Protein AF-A0A811UC72-F1 (afdb_monomer_lite)

Structure (mmCIF, N/CA/C/O backbone):
data_AF-A0A811UC72-F1
#
_entry.id   AF-A0A811UC72-F1
#
loop_
_atom_site.group_PDB
_atom_site.id
_atom_site.type_symbol
_atom_site.label_atom_id
_atom_site.label_alt_id
_atom_site.label_comp_id
_atom_site.label_asym_id
_atom_site.label_entity_id
_atom_site.label_seq_id
_atom_site.pdbx_PDB_ins_code
_atom_site.Cartn_x
_atom_site.Cartn_y
_atom_site.Cartn_z
_atom_site.occupancy
_atom_site.B_iso_or_equiv
_atom_site.auth_seq_id
_atom_site.auth_comp_id
_atom_site.auth_asym_id
_atom_site.auth_atom_id
_atom_site.pdbx_PDB_model_num
ATOM 1 N N . MET A 1 1 ? -10.217 -12.209 -25.555 1.00 34.09 1 MET A N 1
ATOM 2 C CA . MET A 1 1 ? -9.269 -13.346 -25.546 1.00 34.09 1 MET A CA 1
ATOM 3 C C . MET A 1 1 ? -9.071 -13.798 -24.108 1.00 34.09 1 MET A C 1
ATOM 5 O O . MET A 1 1 ? -8.518 -13.041 -23.325 1.00 34.09 1 MET A O 1
ATOM 9 N N . HIS A 1 2 ? -9.583 -14.971 -23.732 1.00 27.12 2 HIS A N 1
ATOM 10 C CA . HIS A 1 2 ? -9.302 -15.577 -22.426 1.00 27.12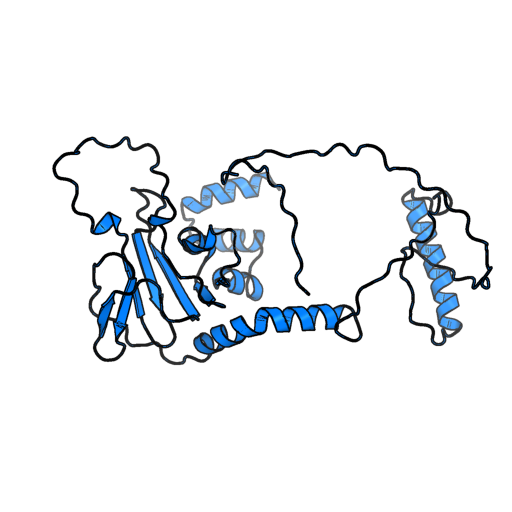 2 HIS A CA 1
ATOM 11 C C . HIS A 1 2 ? -7.940 -16.275 -22.487 1.00 27.12 2 HIS A C 1
ATOM 13 O O . HIS A 1 2 ? -7.782 -17.267 -23.194 1.00 27.12 2 HIS A O 1
ATOM 19 N N . LEU A 1 3 ? -6.951 -15.742 -21.772 1.00 29.16 3 LEU A N 1
ATOM 20 C CA . LEU A 1 3 ? -5.656 -16.393 -21.590 1.00 29.16 3 LEU A CA 1
ATOM 21 C C . LEU A 1 3 ? -5.800 -17.456 -20.495 1.00 29.16 3 LEU A C 1
ATOM 23 O O . LEU A 1 3 ? -5.768 -17.148 -19.306 1.00 29.16 3 LEU A O 1
ATOM 27 N N . ILE A 1 4 ? -5.984 -18.710 -20.906 1.00 26.61 4 ILE A N 1
ATOM 28 C CA . ILE A 1 4 ? -5.985 -19.869 -20.008 1.00 26.61 4 ILE A CA 1
ATOM 29 C C . ILE A 1 4 ? -4.536 -20.129 -19.584 1.00 26.61 4 ILE A C 1
ATOM 31 O O . ILE A 1 4 ? -3.712 -20.577 -20.382 1.00 26.61 4 ILE A O 1
ATOM 35 N N . ARG A 1 5 ? -4.209 -19.826 -18.324 1.00 29.41 5 ARG A N 1
ATOM 36 C CA . ARG A 1 5 ? -2.939 -20.225 -17.708 1.00 29.41 5 ARG A CA 1
ATOM 37 C C . ARG A 1 5 ? -3.076 -21.659 -17.203 1.00 29.41 5 ARG A C 1
ATOM 39 O O . ARG A 1 5 ? -3.822 -21.921 -16.265 1.00 29.41 5 ARG A O 1
ATOM 46 N N . TYR A 1 6 ? -2.357 -22.587 -17.825 1.00 30.67 6 TYR A N 1
ATOM 47 C CA . TYR A 1 6 ? -2.261 -23.964 -17.346 1.00 30.67 6 TYR A CA 1
ATOM 48 C C . TYR A 1 6 ? -1.328 -24.022 -16.131 1.00 30.67 6 TYR A C 1
ATOM 50 O O . TYR A 1 6 ? -0.110 -23.911 -16.272 1.00 30.67 6 TYR A O 1
ATOM 58 N N . TYR A 1 7 ? -1.890 -24.210 -14.938 1.00 37.22 7 TYR A N 1
ATOM 59 C CA . TYR A 1 7 ? -1.124 -24.566 -13.743 1.00 37.22 7 TYR A CA 1
ATOM 60 C C . TYR A 1 7 ? -1.129 -26.089 -13.550 1.00 37.22 7 TYR A C 1
ATOM 62 O O . TYR A 1 7 ? -2.122 -26.763 -13.817 1.00 37.22 7 TYR A O 1
ATOM 70 N N . SER A 1 8 ? 0.007 -26.636 -13.106 1.00 37.88 8 SER A N 1
ATOM 71 C CA . SER A 1 8 ? 0.169 -28.057 -12.769 1.00 37.88 8 SER A CA 1
ATOM 72 C C . SER A 1 8 ? -0.886 -28.493 -11.747 1.00 37.88 8 SER A C 1
ATOM 74 O O . SER A 1 8 ? -0.941 -27.943 -10.652 1.00 37.88 8 SER A O 1
ATOM 76 N N . THR A 1 9 ? -1.676 -29.522 -12.061 1.00 40.78 9 THR A N 1
ATOM 77 C CA . THR A 1 9 ? -2.750 -30.064 -11.201 1.00 40.78 9 THR A CA 1
ATOM 78 C C . THR A 1 9 ? -2.242 -30.870 -9.997 1.00 40.78 9 THR A C 1
ATOM 80 O O . THR A 1 9 ? -3.017 -31.527 -9.306 1.00 40.78 9 THR A O 1
ATOM 83 N N . LYS A 1 10 ? -0.932 -30.843 -9.729 1.00 41.34 10 LYS A N 1
ATOM 84 C CA . LYS A 1 10 ? -0.292 -31.527 -8.600 1.00 41.34 10 LYS A CA 1
ATOM 85 C C . LYS A 1 10 ? 0.675 -30.581 -7.896 1.00 41.34 10 LYS A C 1
ATOM 87 O O . LYS A 1 10 ? 1.887 -30.683 -8.076 1.00 41.34 10 LYS A O 1
ATOM 92 N N . ILE A 1 11 ? 0.145 -29.649 -7.111 1.00 43.25 11 ILE A N 1
ATOM 93 C CA . ILE A 1 11 ? 0.934 -28.846 -6.171 1.00 43.25 11 ILE A CA 1
ATOM 94 C C . ILE A 1 11 ? 0.452 -29.217 -4.767 1.00 43.25 11 ILE A C 1
ATOM 96 O O . ILE A 1 11 ? -0.718 -29.041 -4.450 1.00 43.25 11 ILE A O 1
ATOM 100 N N . LYS A 1 12 ? 1.346 -29.795 -3.954 1.00 45.41 12 LYS A N 1
ATOM 101 C CA . LYS A 1 12 ? 1.185 -29.831 -2.493 1.00 45.41 12 LYS A CA 1
ATOM 102 C C . LYS A 1 12 ? 1.469 -28.424 -1.970 1.00 45.41 12 LYS A C 1
ATOM 104 O O . LYS A 1 12 ? 2.410 -27.802 -2.462 1.00 45.41 12 LYS A O 1
ATOM 109 N N . ASP A 1 13 ? 0.661 -27.966 -1.016 1.00 40.03 13 ASP A N 1
ATOM 110 C CA . ASP A 1 13 ? 0.690 -26.625 -0.422 1.00 40.03 13 ASP A CA 1
ATOM 111 C C . ASP A 1 13 ? 2.115 -26.083 -0.242 1.00 40.03 13 ASP A C 1
ATOM 113 O O . ASP A 1 13 ? 2.950 -26.664 0.456 1.00 40.03 13 ASP A O 1
ATOM 117 N N . LEU A 1 14 ? 2.406 -24.969 -0.915 1.00 43.91 14 LEU A N 1
ATOM 118 C CA . LEU A 1 14 ? 3.701 -24.308 -0.831 1.00 43.91 14 LEU A CA 1
ATOM 119 C C . LEU A 1 14 ? 3.678 -23.355 0.369 1.00 43.91 14 LEU A C 1
ATOM 121 O O . LEU A 1 14 ? 2.991 -22.335 0.355 1.00 43.91 14 LEU A O 1
ATOM 125 N N . HIS A 1 15 ? 4.406 -23.700 1.429 1.00 48.38 15 HIS A N 1
ATOM 126 C CA . HIS A 1 15 ? 4.514 -22.858 2.618 1.00 48.38 15 HIS A CA 1
ATOM 127 C C . HIS A 1 15 ? 5.509 -21.699 2.410 1.00 48.38 15 HIS A C 1
ATOM 129 O O . HIS A 1 15 ? 6.485 -21.869 1.674 1.00 48.38 15 HIS A O 1
ATOM 135 N N . PRO A 1 16 ? 5.350 -20.559 3.117 1.00 41.53 16 PRO A N 1
ATOM 136 C CA . PRO A 1 16 ? 6.088 -19.306 2.873 1.00 41.53 16 PRO A CA 1
ATOM 137 C C . PRO A 1 16 ? 7.620 -19.349 3.050 1.00 41.53 16 PRO A C 1
ATOM 139 O O . PRO A 1 16 ? 8.282 -18.328 2.892 1.00 41.53 16 PRO A O 1
ATOM 142 N N . HIS A 1 17 ? 8.198 -20.509 3.380 1.00 37.41 17 HIS A N 1
ATOM 143 C CA . HIS A 1 17 ? 9.629 -20.693 3.642 1.00 37.41 17 HIS A CA 1
ATOM 144 C C . HIS A 1 17 ? 10.252 -21.914 2.933 1.00 37.41 17 HIS A C 1
ATOM 146 O O . HIS A 1 17 ? 11.339 -22.342 3.312 1.00 37.41 17 HIS A O 1
ATOM 152 N N . SER A 1 18 ? 9.607 -22.520 1.924 1.00 41.44 18 SER A N 1
ATOM 153 C CA . SER A 1 18 ? 10.194 -23.695 1.257 1.00 41.44 18 SER A CA 1
ATOM 154 C C . SER A 1 18 ? 11.283 -23.317 0.240 1.00 41.44 18 SER A C 1
ATOM 156 O O . SER A 1 18 ? 10.989 -22.765 -0.818 1.00 41.44 18 SER A O 1
ATOM 158 N N . THR A 1 19 ? 12.535 -23.691 0.509 1.00 39.62 19 THR A N 1
ATOM 159 C CA . THR A 1 19 ? 13.712 -23.485 -0.363 1.00 39.62 19 THR A CA 1
ATOM 160 C C . THR A 1 19 ? 13.885 -24.580 -1.431 1.00 39.62 19 THR A C 1
ATOM 162 O O . THR A 1 19 ? 15.004 -24.977 -1.753 1.00 39.62 19 THR A O 1
ATOM 165 N N . ILE A 1 20 ? 12.798 -25.134 -1.980 1.00 40.53 20 ILE A N 1
ATOM 166 C CA . ILE A 1 20 ? 12.884 -26.254 -2.934 1.00 40.53 20 ILE A CA 1
ATOM 167 C C . ILE A 1 20 ? 13.004 -25.714 -4.365 1.00 40.53 20 ILE A C 1
ATOM 169 O O . ILE A 1 20 ? 12.038 -25.211 -4.934 1.00 40.53 20 ILE A O 1
ATOM 173 N N . LYS A 1 21 ? 14.188 -25.856 -4.974 1.00 38.81 21 LYS A N 1
ATOM 174 C CA . LYS A 1 21 ? 14.404 -25.605 -6.409 1.00 38.81 21 LYS A CA 1
ATOM 175 C C . LYS A 1 21 ? 14.107 -26.879 -7.206 1.00 38.81 21 LYS A C 1
ATOM 177 O O . LYS A 1 21 ? 14.813 -27.874 -7.071 1.00 38.81 21 LYS A O 1
ATOM 182 N N . ILE A 1 22 ? 13.069 -26.848 -8.041 1.00 44.53 22 ILE A N 1
ATOM 183 C CA . ILE A 1 22 ? 12.704 -27.957 -8.933 1.00 44.53 22 ILE A CA 1
ATOM 184 C C . ILE A 1 22 ? 13.433 -27.773 -10.269 1.00 44.53 22 ILE A C 1
ATOM 186 O O . ILE A 1 22 ? 13.125 -26.849 -11.018 1.00 44.53 22 ILE A O 1
ATOM 190 N N . PHE A 1 23 ? 14.368 -28.667 -10.591 1.00 32.12 23 PHE A N 1
ATOM 191 C CA . PHE A 1 23 ? 14.986 -28.742 -11.918 1.00 32.12 23 PHE A CA 1
ATOM 192 C C . PHE A 1 23 ? 14.191 -29.698 -12.815 1.00 32.12 23 PHE A C 1
ATOM 194 O O . PHE A 1 23 ? 13.953 -30.849 -12.446 1.00 32.12 23 PHE A O 1
ATOM 201 N N . ARG A 1 24 ? 13.787 -29.239 -14.006 1.00 37.72 24 ARG A N 1
ATOM 202 C CA . ARG A 1 24 ? 13.202 -30.098 -15.047 1.00 37.72 24 ARG A CA 1
ATOM 203 C C . ARG A 1 24 ? 14.318 -30.582 -15.978 1.00 37.72 24 ARG A C 1
ATOM 205 O O . ARG A 1 24 ? 15.048 -29.761 -16.520 1.00 37.72 24 ARG A O 1
ATOM 212 N N . ARG A 1 25 ? 14.448 -31.902 -16.157 1.00 33.75 25 ARG A N 1
ATOM 213 C CA . ARG A 1 25 ? 15.215 -32.494 -17.268 1.00 33.75 25 ARG A CA 1
ATOM 214 C C . ARG A 1 25 ? 14.385 -32.380 -18.538 1.00 33.75 25 ARG A C 1
ATOM 216 O O . ARG A 1 25 ? 13.223 -32.782 -18.518 1.00 33.75 25 ARG A O 1
ATOM 223 N N . ASP A 1 26 ? 14.986 -31.877 -19.607 1.00 36.91 26 ASP A N 1
ATOM 224 C CA . ASP A 1 26 ? 14.363 -31.871 -20.924 1.00 36.91 26 ASP A CA 1
ATOM 225 C C . ASP A 1 26 ? 14.604 -33.218 -21.620 1.00 36.91 26 ASP A C 1
ATOM 227 O O . ASP A 1 26 ? 15.724 -33.734 -21.641 1.00 36.91 26 ASP A O 1
ATOM 231 N N . GLY A 1 27 ? 13.531 -33.827 -22.116 1.00 33.91 27 GLY A N 1
ATOM 232 C CA . GLY A 1 27 ? 13.526 -35.145 -22.737 1.00 33.91 27 GLY A CA 1
ATOM 233 C C . GLY A 1 27 ? 12.964 -35.056 -24.149 1.00 33.91 27 GLY A C 1
ATOM 234 O O . GLY A 1 27 ? 11.766 -34.872 -24.315 1.00 33.91 27 GLY A O 1
ATOM 235 N N . SER A 1 28 ? 13.855 -35.222 -25.131 1.00 33.66 28 SER A N 1
ATOM 236 C CA . SER A 1 28 ? 13.635 -35.592 -26.543 1.00 33.66 28 SER A CA 1
ATOM 237 C C . SER A 1 28 ? 12.447 -34.959 -27.295 1.00 33.66 28 SER A C 1
ATOM 239 O O . SER A 1 28 ? 11.304 -35.400 -27.181 1.00 33.66 28 SER A O 1
ATOM 241 N N . LEU A 1 29 ? 12.765 -34.029 -28.202 1.00 35.16 29 LEU A N 1
ATOM 242 C CA . LEU A 1 29 ? 11.869 -33.508 -29.244 1.00 35.16 29 LEU A CA 1
ATOM 243 C C . LEU A 1 29 ? 11.453 -34.603 -30.258 1.00 35.16 29 LEU A C 1
ATOM 245 O O . LEU A 1 29 ? 12.313 -35.360 -30.723 1.00 35.16 29 LEU A O 1
ATOM 249 N N . PRO A 1 30 ? 10.173 -34.674 -30.675 1.00 33.84 30 PRO A N 1
ATOM 250 C CA . PRO A 1 30 ? 9.738 -35.572 -31.738 1.00 33.84 30 PRO A CA 1
ATOM 251 C C . PRO A 1 30 ? 10.093 -35.019 -33.129 1.00 33.84 30 PRO A C 1
ATOM 253 O O . PRO A 1 30 ? 9.915 -33.840 -33.426 1.00 33.84 30 PRO A O 1
ATOM 256 N N . LYS A 1 31 ? 10.589 -35.907 -34.000 1.00 33.91 31 LYS A N 1
ATOM 257 C CA . LYS A 1 31 ? 10.920 -35.634 -35.406 1.00 33.91 31 LYS A CA 1
ATOM 258 C C . LYS A 1 31 ? 9.647 -35.561 -36.252 1.00 33.91 31 LYS A C 1
ATOM 260 O O . LYS A 1 31 ? 8.943 -36.564 -36.360 1.00 33.91 31 LYS A O 1
ATOM 265 N N . THR A 1 32 ? 9.440 -34.462 -36.973 1.00 31.20 32 THR A N 1
ATOM 266 C CA . THR A 1 32 ? 8.432 -34.385 -38.043 1.00 31.20 32 THR A CA 1
ATOM 267 C C . THR A 1 32 ? 9.105 -34.043 -39.368 1.00 31.20 32 THR A C 1
ATOM 269 O O . THR A 1 32 ? 9.637 -32.956 -39.566 1.00 31.20 32 THR A O 1
ATOM 272 N N . LYS A 1 33 ? 9.096 -35.017 -40.283 1.00 33.06 33 LYS A N 1
ATOM 273 C CA . LYS A 1 33 ? 9.419 -34.842 -41.701 1.00 33.06 33 LYS A CA 1
ATOM 274 C C . LYS A 1 33 ? 8.238 -34.142 -42.367 1.00 33.06 33 LYS A C 1
ATOM 276 O O . LYS A 1 33 ? 7.134 -34.659 -42.261 1.00 33.06 33 LYS A O 1
ATOM 281 N N . ASN A 1 34 ? 8.476 -33.063 -43.108 1.00 31.81 34 ASN A N 1
ATOM 282 C CA . ASN A 1 34 ? 7.674 -32.723 -44.283 1.00 31.81 34 ASN A CA 1
ATOM 283 C C . ASN A 1 34 ? 8.512 -31.906 -45.272 1.00 31.81 34 ASN A C 1
ATOM 285 O O . ASN A 1 34 ? 9.061 -30.860 -44.940 1.00 31.81 34 ASN A O 1
ATOM 289 N N . LYS A 1 35 ? 8.637 -32.448 -46.488 1.00 35.16 35 LYS A N 1
ATOM 290 C CA . LYS A 1 35 ? 9.238 -31.809 -47.660 1.00 35.16 35 LYS A CA 1
ATOM 291 C C . LYS A 1 35 ? 8.190 -30.893 -48.288 1.00 35.16 35 LYS A C 1
ATOM 293 O O . LYS A 1 35 ? 7.182 -31.404 -48.769 1.00 35.16 35 LYS A O 1
ATOM 298 N N . THR A 1 36 ? 8.484 -29.601 -48.399 1.00 29.42 36 THR A N 1
ATOM 299 C CA . THR A 1 36 ? 7.750 -28.703 -49.300 1.00 29.42 36 THR A CA 1
ATOM 300 C C . THR A 1 36 ? 8.743 -27.811 -50.046 1.00 29.42 36 THR A C 1
ATOM 302 O O . THR A 1 36 ? 9.716 -27.335 -49.471 1.00 29.42 36 THR A O 1
ATOM 305 N N . LYS A 1 37 ? 8.529 -27.702 -51.361 1.00 28.03 37 LYS A N 1
ATOM 306 C CA . LYS A 1 37 ? 9.402 -27.126 -52.397 1.00 28.03 37 LYS A CA 1
ATOM 307 C C . LYS A 1 37 ? 9.929 -25.719 -52.072 1.00 28.03 37 LYS A C 1
ATOM 309 O O . LYS A 1 37 ? 9.151 -24.850 -51.693 1.00 28.03 37 LYS A O 1
ATOM 314 N N . LEU A 1 38 ? 11.222 -25.505 -52.345 1.00 25.19 38 LEU A N 1
ATOM 315 C CA . LEU A 1 38 ? 11.860 -24.187 -52.402 1.00 25.19 38 LEU A CA 1
ATOM 316 C C . LEU A 1 38 ? 11.216 -23.324 -53.496 1.00 25.19 38 LEU A C 1
ATOM 318 O O . LEU A 1 38 ? 11.222 -23.696 -54.669 1.00 25.19 38 LEU A O 1
ATOM 322 N N . ILE A 1 39 ? 10.752 -22.142 -53.105 1.00 31.17 39 ILE A N 1
ATOM 323 C CA . ILE A 1 39 ? 10.677 -20.964 -53.969 1.00 31.17 39 ILE A CA 1
ATOM 324 C C . ILE A 1 39 ? 11.744 -20.022 -53.412 1.00 31.17 39 ILE A C 1
ATOM 326 O O . ILE A 1 39 ? 11.679 -19.668 -52.238 1.00 31.17 39 ILE A O 1
ATOM 330 N N . GLN A 1 40 ? 12.758 -19.688 -54.210 1.00 32.16 40 GLN A N 1
ATOM 331 C CA . GLN A 1 40 ? 13.783 -18.712 -53.832 1.00 32.16 40 GLN A CA 1
ATOM 332 C C . GLN A 1 40 ? 13.194 -17.296 -53.915 1.00 32.16 40 GLN A C 1
ATOM 334 O O . GLN A 1 40 ? 12.690 -16.940 -54.983 1.00 32.16 40 GLN A O 1
ATOM 339 N N . PRO A 1 41 ? 13.298 -16.458 -52.869 1.00 28.06 41 PRO A N 1
ATOM 340 C CA . PRO A 1 41 ? 13.252 -15.018 -53.023 1.00 28.06 41 PRO A CA 1
ATOM 341 C C . PRO A 1 41 ? 14.660 -14.414 -52.934 1.00 28.06 41 PRO A C 1
ATOM 343 O O . PRO A 1 41 ? 15.590 -14.997 -52.381 1.00 28.06 41 PRO A O 1
ATOM 346 N N . ALA A 1 42 ? 14.782 -13.247 -53.556 1.00 26.84 42 ALA A N 1
ATOM 347 C CA . ALA A 1 42 ? 16.007 -12.530 -53.861 1.00 26.84 42 ALA A CA 1
ATOM 348 C C . ALA A 1 42 ? 16.931 -12.287 -52.654 1.00 26.84 42 ALA A C 1
ATOM 350 O O . ALA A 1 42 ? 16.490 -11.966 -51.553 1.00 26.84 42 ALA A O 1
ATOM 351 N N . VAL A 1 43 ? 18.234 -12.395 -52.919 1.00 24.94 43 VAL A N 1
ATOM 352 C CA . VAL A 1 43 ? 19.317 -12.042 -52.001 1.00 24.94 43 VAL A CA 1
ATOM 353 C C . VAL A 1 43 ? 19.355 -10.523 -51.852 1.00 24.94 43 VAL A C 1
ATOM 355 O O . VAL A 1 43 ? 19.862 -9.822 -52.726 1.00 24.94 43 VAL A O 1
ATOM 358 N N . THR A 1 44 ? 18.839 -10.012 -50.738 1.00 29.48 44 THR A N 1
ATOM 359 C CA . THR A 1 44 ? 19.145 -8.654 -50.280 1.00 29.48 44 THR A CA 1
ATOM 360 C C . THR A 1 44 ? 20.246 -8.774 -49.234 1.00 29.48 44 THR A C 1
ATOM 362 O O . THR A 1 44 ? 20.015 -9.251 -48.126 1.00 29.48 44 THR A O 1
ATOM 365 N N . ASN A 1 45 ? 21.471 -8.406 -49.613 1.00 27.02 45 ASN A N 1
ATOM 366 C CA . ASN A 1 45 ? 22.629 -8.406 -48.722 1.00 27.02 45 ASN A CA 1
ATOM 367 C C . ASN A 1 45 ? 22.469 -7.315 -47.652 1.00 27.02 45 ASN A C 1
ATOM 369 O O . ASN A 1 45 ? 22.908 -6.185 -47.855 1.00 27.02 45 ASN A O 1
ATOM 373 N N . ASN A 1 46 ? 21.878 -7.653 -46.507 1.00 33.94 46 ASN A N 1
ATOM 374 C CA . ASN A 1 46 ? 21.913 -6.802 -45.322 1.00 33.94 46 ASN A CA 1
ATOM 375 C C . ASN A 1 46 ? 23.137 -7.192 -44.480 1.00 33.94 46 ASN A C 1
ATOM 377 O O . ASN A 1 46 ? 23.179 -8.263 -43.880 1.00 33.94 46 ASN A O 1
ATOM 381 N N . LYS A 1 47 ? 24.162 -6.332 -44.461 1.00 32.06 47 LYS A N 1
ATOM 382 C CA . LYS A 1 47 ? 25.227 -6.395 -43.450 1.00 32.06 47 LYS A CA 1
ATOM 383 C C . LYS A 1 47 ? 24.629 -5.939 -42.118 1.00 32.06 47 LYS A C 1
ATOM 385 O O . LYS A 1 47 ? 24.136 -4.820 -42.038 1.00 32.06 47 LYS A O 1
ATOM 390 N N . ILE A 1 48 ? 24.676 -6.803 -41.110 1.00 39.75 48 ILE A N 1
ATOM 391 C CA . ILE A 1 48 ? 24.198 -6.526 -39.752 1.00 39.75 48 ILE A CA 1
ATOM 392 C C . ILE A 1 48 ? 25.418 -6.532 -38.826 1.00 39.75 48 ILE A C 1
ATOM 394 O O . ILE A 1 48 ? 26.111 -7.548 -38.726 1.00 39.75 48 ILE A O 1
ATOM 398 N N . ASP A 1 49 ? 25.679 -5.394 -38.181 1.00 43.19 49 ASP A N 1
ATOM 399 C CA . ASP A 1 49 ? 26.597 -5.281 -37.049 1.00 43.19 49 ASP A CA 1
ATOM 400 C C . ASP A 1 49 ? 25.820 -5.573 -35.756 1.00 43.19 49 ASP A C 1
ATOM 402 O O . ASP A 1 49 ? 24.861 -4.892 -35.418 1.00 43.19 49 ASP A O 1
ATOM 406 N N . VAL A 1 50 ? 26.249 -6.641 -35.077 1.00 45.19 50 VAL A N 1
ATOM 407 C CA . VAL A 1 50 ? 26.026 -7.012 -33.669 1.00 45.19 50 VAL A CA 1
ATOM 408 C C . VAL A 1 50 ? 24.594 -6.831 -33.120 1.00 45.19 50 VAL A C 1
ATOM 410 O O . VAL A 1 50 ? 24.252 -5.816 -32.525 1.00 45.19 50 VAL A O 1
ATOM 413 N N . THR A 1 51 ? 23.846 -7.942 -33.172 1.00 42.41 51 THR A N 1
ATOM 414 C CA . THR A 1 51 ? 22.513 -8.261 -32.607 1.00 42.41 51 THR A CA 1
ATOM 415 C C . THR A 1 51 ? 21.331 -8.167 -33.578 1.00 42.41 51 THR A C 1
ATOM 417 O O . THR A 1 51 ? 21.191 -7.233 -34.358 1.00 42.41 51 THR A O 1
ATOM 420 N N . ASN A 1 52 ? 20.505 -9.220 -33.560 1.00 44.00 52 ASN A N 1
ATOM 421 C CA . ASN A 1 52 ? 19.413 -9.446 -34.504 1.00 44.00 52 ASN A CA 1
ATOM 422 C C . ASN A 1 52 ? 18.265 -8.459 -34.257 1.00 44.00 52 ASN A C 1
ATOM 424 O O . ASN A 1 52 ? 17.321 -8.766 -33.528 1.00 44.00 52 ASN A O 1
ATOM 428 N N . GLU A 1 53 ? 18.333 -7.293 -34.891 1.00 42.94 53 GLU A N 1
ATOM 429 C CA . GLU A 1 53 ? 17.211 -6.368 -35.022 1.00 42.94 53 GLU A CA 1
ATOM 430 C C . GLU A 1 53 ? 16.639 -6.431 -36.444 1.00 42.94 53 GLU A C 1
ATOM 432 O O . GLU A 1 53 ? 17.306 -6.107 -37.426 1.00 42.94 53 GLU A O 1
ATOM 437 N N . THR A 1 54 ? 15.373 -6.836 -36.572 1.00 40.53 54 THR A N 1
ATOM 438 C CA . THR A 1 54 ? 14.642 -6.780 -37.844 1.00 40.53 54 THR A CA 1
ATOM 439 C C . THR A 1 54 ? 14.328 -5.319 -38.177 1.00 40.53 54 THR A C 1
ATOM 441 O O . THR A 1 54 ? 13.327 -4.758 -37.728 1.00 40.53 54 THR A O 1
ATOM 444 N N . THR A 1 55 ? 15.200 -4.676 -38.950 1.00 41.69 55 THR A N 1
ATOM 445 C CA . THR A 1 55 ? 15.101 -3.257 -39.310 1.00 41.69 55 THR A CA 1
ATOM 446 C C . THR A 1 55 ? 13.891 -3.002 -40.217 1.00 41.69 55 THR A C 1
ATOM 448 O O . THR A 1 55 ? 13.908 -3.320 -41.402 1.00 41.69 55 THR A O 1
ATOM 451 N N . THR A 1 56 ? 12.838 -2.373 -39.685 1.00 37.06 56 THR A N 1
ATOM 452 C CA . THR A 1 56 ? 11.783 -1.726 -40.496 1.00 37.06 56 THR A CA 1
ATOM 453 C C . THR A 1 56 ? 12.040 -0.218 -40.555 1.00 37.06 56 THR A C 1
ATOM 455 O O . THR A 1 56 ? 11.198 0.590 -40.178 1.00 37.06 56 THR A O 1
ATOM 458 N N . ALA A 1 57 ? 13.245 0.166 -40.970 1.00 36.34 57 ALA A N 1
ATOM 459 C CA . ALA A 1 57 ? 13.630 1.558 -41.175 1.00 36.34 57 ALA A CA 1
ATOM 460 C C . ALA A 1 57 ? 14.682 1.625 -42.289 1.00 36.34 57 ALA A C 1
ATOM 462 O O . ALA A 1 57 ? 15.881 1.570 -42.038 1.00 36.34 57 ALA A O 1
ATOM 463 N N . GLN A 1 58 ? 14.226 1.693 -43.538 1.00 34.69 58 GLN A N 1
ATOM 464 C CA . GLN A 1 58 ? 15.069 2.079 -44.666 1.00 34.69 58 GLN A CA 1
ATOM 465 C C . GLN A 1 58 ? 14.576 3.425 -45.190 1.00 34.69 58 GLN A C 1
ATOM 467 O O . GLN A 1 58 ? 13.573 3.498 -45.895 1.00 34.69 58 GLN A O 1
ATOM 472 N N . SER A 1 59 ? 15.305 4.484 -44.848 1.00 35.34 59 SER A N 1
ATOM 473 C CA . SER A 1 59 ? 15.329 5.722 -45.624 1.00 35.34 59 SER A CA 1
ATOM 474 C C . SER A 1 59 ? 16.731 6.327 -45.542 1.00 35.34 59 SER A C 1
ATOM 476 O O . SER A 1 59 ? 17.144 6.778 -44.479 1.00 35.34 59 SER A O 1
ATOM 478 N N . GLU A 1 60 ? 17.432 6.261 -46.677 1.00 42.06 60 GLU A N 1
ATOM 479 C CA . GLU A 1 60 ? 18.520 7.142 -47.135 1.00 42.06 60 GLU A CA 1
ATOM 480 C C . GLU A 1 60 ? 19.639 7.466 -46.123 1.00 42.06 60 GLU A C 1
ATOM 482 O O . GLU A 1 60 ? 19.594 8.445 -45.385 1.00 42.06 60 GLU A O 1
ATOM 487 N N . ILE A 1 61 ? 20.704 6.655 -46.144 1.00 44.38 61 ILE A N 1
ATOM 488 C CA . ILE A 1 61 ? 21.952 6.916 -45.412 1.00 44.38 61 ILE A CA 1
ATOM 489 C C . ILE A 1 61 ? 22.894 7.735 -46.313 1.00 44.38 61 ILE A C 1
ATOM 491 O O . ILE A 1 61 ? 23.292 7.272 -47.380 1.00 44.38 61 ILE A O 1
ATOM 495 N N . ASN A 1 62 ? 23.256 8.945 -45.872 1.00 46.12 62 ASN A N 1
ATOM 496 C CA . ASN A 1 62 ? 24.263 9.813 -46.500 1.00 46.12 62 ASN A CA 1
ATOM 497 C C . ASN A 1 62 ? 25.667 9.170 -46.480 1.00 46.12 62 ASN A C 1
ATOM 499 O O . ASN A 1 62 ? 26.081 8.625 -45.459 1.00 46.12 62 ASN A O 1
ATOM 503 N N . ASN A 1 63 ? 26.436 9.302 -47.570 1.00 55.62 63 ASN A N 1
ATOM 504 C CA . ASN A 1 63 ? 27.772 8.695 -47.728 1.00 55.62 63 ASN A CA 1
ATOM 505 C C . ASN A 1 63 ? 28.794 9.091 -46.635 1.00 55.62 63 ASN A C 1
ATOM 507 O O . ASN A 1 63 ? 29.597 8.251 -46.236 1.00 55.62 63 ASN A O 1
ATOM 511 N N . ASP A 1 64 ? 28.716 10.304 -46.074 1.00 51.84 64 ASP A N 1
ATOM 512 C CA . ASP A 1 64 ? 29.589 10.753 -44.968 1.00 51.84 64 ASP A CA 1
ATOM 513 C C . ASP A 1 64 ? 29.332 10.007 -43.644 1.00 51.84 64 ASP A C 1
ATOM 515 O O . ASP A 1 64 ? 30.207 9.911 -42.781 1.00 51.84 64 ASP A O 1
ATOM 519 N N . PHE A 1 65 ? 28.127 9.458 -43.460 1.00 56.56 65 PHE A N 1
ATOM 520 C CA . PHE A 1 65 ? 27.812 8.620 -42.302 1.00 56.56 65 PHE A CA 1
ATOM 521 C C . PHE A 1 65 ? 28.495 7.252 -42.424 1.00 56.56 65 PHE A C 1
ATOM 523 O O . PHE A 1 65 ? 28.994 6.716 -41.440 1.00 56.56 65 PHE A O 1
ATOM 530 N N . ALA A 1 66 ? 28.587 6.713 -43.643 1.00 59.81 66 ALA A N 1
ATOM 531 C CA . ALA A 1 66 ? 29.177 5.403 -43.892 1.00 59.81 66 ALA A CA 1
ATOM 532 C C . ALA A 1 66 ? 30.699 5.376 -43.651 1.00 59.81 66 ALA A C 1
ATOM 534 O O . ALA A 1 66 ? 31.196 4.417 -43.062 1.00 59.81 66 ALA A O 1
ATOM 535 N N . GLU A 1 67 ? 31.444 6.418 -44.042 1.00 61.09 67 GLU A N 1
ATOM 536 C CA . GLU A 1 67 ? 32.899 6.480 -43.803 1.00 61.09 67 GLU A CA 1
ATOM 537 C C . GLU A 1 67 ? 33.254 6.609 -42.314 1.00 61.09 67 GLU A C 1
ATOM 539 O O . GLU A 1 67 ? 34.197 5.968 -41.841 1.00 61.09 67 GLU A O 1
ATOM 544 N N . ASN A 1 68 ? 32.471 7.378 -41.551 1.00 69.38 68 ASN A N 1
ATOM 545 C CA . ASN A 1 68 ? 32.670 7.507 -40.106 1.00 69.38 68 ASN A CA 1
ATOM 546 C C . ASN A 1 68 ? 32.386 6.190 -39.368 1.00 69.38 68 ASN A C 1
ATOM 548 O O . ASN A 1 68 ? 33.169 5.799 -38.503 1.00 69.38 68 ASN A O 1
ATOM 552 N N . VAL A 1 69 ? 31.340 5.462 -39.770 1.00 73.00 69 VAL A N 1
ATOM 553 C CA . VAL A 1 69 ? 31.003 4.148 -39.200 1.00 73.00 69 VAL A CA 1
ATOM 554 C C . VAL A 1 69 ? 32.125 3.131 -39.435 1.00 73.00 69 VAL A C 1
ATOM 556 O O . VAL A 1 69 ? 32.515 2.433 -38.506 1.00 73.00 69 VAL A O 1
ATOM 559 N N . VAL A 1 70 ? 32.716 3.076 -40.635 1.00 74.94 70 VAL A N 1
ATOM 560 C CA . VAL A 1 70 ? 33.807 2.125 -40.939 1.00 74.94 70 VAL A CA 1
ATOM 561 C C . VAL A 1 70 ? 35.037 2.374 -40.061 1.00 74.94 70 VAL A C 1
ATOM 563 O O . VAL A 1 70 ? 35.601 1.433 -39.500 1.00 74.94 70 VAL A O 1
ATOM 566 N N . LYS A 1 71 ? 35.427 3.641 -39.894 1.00 77.12 71 LYS A N 1
ATOM 567 C CA . LYS A 1 71 ? 36.576 4.024 -39.064 1.00 77.12 71 LYS A CA 1
ATOM 568 C C . LYS A 1 71 ? 36.347 3.725 -37.580 1.00 77.12 71 LYS A C 1
ATOM 570 O O . LYS A 1 71 ? 37.271 3.317 -36.876 1.00 77.12 71 LYS A O 1
ATOM 575 N N . GLU A 1 72 ? 35.128 3.921 -37.086 1.00 82.06 72 GLU A N 1
ATOM 576 C CA . GLU A 1 72 ? 34.764 3.557 -35.715 1.00 82.06 72 GLU A CA 1
ATOM 577 C C . GLU A 1 72 ? 34.768 2.038 -35.509 1.00 82.06 72 GLU A C 1
ATOM 579 O O . GLU A 1 72 ? 35.327 1.561 -34.519 1.00 82.06 72 GLU A O 1
ATOM 584 N N . THR A 1 73 ? 34.255 1.264 -36.467 1.00 83.25 73 THR A N 1
ATOM 585 C CA . THR A 1 73 ? 34.266 -0.205 -36.417 1.00 83.25 73 THR A CA 1
ATOM 586 C C . THR A 1 73 ? 35.685 -0.768 -36.324 1.00 83.25 73 THR A C 1
ATOM 588 O O . THR A 1 73 ? 35.942 -1.657 -35.510 1.00 83.25 73 THR A O 1
ATOM 591 N N . GLU A 1 74 ? 36.642 -0.228 -37.082 1.00 83.69 74 GLU A N 1
ATOM 592 C CA . GLU A 1 74 ? 38.053 -0.632 -36.991 1.00 83.69 74 GLU A CA 1
ATOM 593 C C . GLU A 1 74 ? 38.646 -0.372 -35.598 1.00 83.69 74 GLU A C 1
ATOM 595 O O . GLU A 1 74 ? 39.345 -1.229 -35.043 1.00 83.69 74 GLU A O 1
ATOM 600 N N . ASN A 1 75 ? 38.313 0.772 -34.993 1.00 87.88 75 ASN A N 1
ATOM 601 C CA . ASN A 1 75 ? 38.745 1.108 -33.638 1.00 87.88 75 ASN A CA 1
ATOM 602 C C . ASN A 1 75 ? 38.151 0.147 -32.596 1.00 87.88 75 ASN A C 1
ATOM 604 O O . ASN A 1 75 ? 38.869 -0.301 -31.696 1.00 87.88 75 ASN A O 1
ATOM 608 N N . TYR A 1 76 ? 36.871 -0.217 -32.726 1.00 88.12 76 TYR A N 1
ATOM 609 C CA . TYR A 1 76 ? 36.229 -1.187 -31.836 1.00 88.12 76 TYR A CA 1
ATOM 610 C C . TYR A 1 76 ? 36.831 -2.586 -31.981 1.00 88.12 76 TYR A C 1
ATOM 612 O O . TYR A 1 76 ? 37.136 -3.221 -30.973 1.00 88.12 76 TYR A O 1
ATOM 620 N N . ILE A 1 77 ? 37.084 -3.050 -33.208 1.00 86.56 77 ILE A N 1
ATOM 621 C CA . ILE A 1 77 ? 37.732 -4.348 -33.455 1.00 86.56 77 ILE A CA 1
ATOM 622 C C . ILE A 1 77 ? 39.142 -4.369 -32.852 1.00 86.56 77 ILE A C 1
ATOM 624 O O . ILE A 1 77 ? 39.521 -5.343 -32.197 1.00 86.56 77 ILE A O 1
ATOM 628 N N . ALA A 1 78 ? 39.917 -3.292 -33.011 1.00 87.56 78 ALA A N 1
ATOM 629 C CA . ALA A 1 78 ? 41.246 -3.180 -32.417 1.00 87.56 78 ALA A CA 1
ATOM 630 C C . ALA A 1 78 ? 41.200 -3.193 -30.876 1.00 87.56 78 ALA A C 1
ATOM 632 O O . ALA A 1 78 ? 42.019 -3.862 -30.239 1.00 87.56 78 ALA A O 1
ATOM 633 N N . ALA A 1 79 ? 40.227 -2.503 -30.270 1.00 90.31 79 ALA A N 1
ATOM 634 C CA . ALA A 1 79 ? 40.017 -2.509 -28.825 1.00 90.31 79 ALA A CA 1
ATOM 635 C C . ALA A 1 79 ? 39.619 -3.902 -28.309 1.00 90.31 79 ALA A C 1
ATOM 637 O O . ALA A 1 79 ? 40.216 -4.397 -27.354 1.00 90.31 79 ALA A O 1
ATOM 638 N N . LEU A 1 80 ? 38.677 -4.575 -28.973 1.00 90.06 80 LEU A N 1
ATOM 639 C CA . LEU A 1 80 ? 38.264 -5.941 -28.637 1.00 90.06 80 LEU A CA 1
ATOM 640 C C . LEU A 1 80 ? 39.441 -6.918 -28.731 1.00 90.06 80 LEU A C 1
ATOM 642 O O . LEU A 1 80 ? 39.677 -7.690 -27.799 1.00 90.06 80 LEU A O 1
ATOM 646 N N . LYS A 1 81 ? 40.263 -6.798 -29.780 1.00 88.12 81 LYS A N 1
ATOM 647 C CA . LYS A 1 81 ? 41.481 -7.598 -29.951 1.00 88.12 81 LYS A CA 1
ATOM 648 C C . LYS A 1 81 ? 42.501 -7.353 -28.838 1.00 88.12 81 LYS A C 1
ATOM 650 O O . LYS A 1 81 ? 43.105 -8.304 -28.346 1.00 88.12 81 LYS A O 1
ATOM 655 N N . LYS A 1 82 ? 42.670 -6.103 -28.390 1.00 91.88 82 LYS A N 1
ATOM 656 C CA . LYS A 1 82 ? 43.511 -5.764 -27.226 1.00 91.88 82 LYS A CA 1
ATOM 657 C C . LYS A 1 82 ? 43.011 -6.439 -25.941 1.00 91.88 82 LYS A C 1
ATOM 659 O O . LYS A 1 82 ? 43.823 -6.803 -25.096 1.00 91.88 82 LYS A O 1
ATOM 664 N N . HIS A 1 83 ? 41.700 -6.632 -25.812 1.00 91.44 83 HIS A N 1
ATOM 665 C CA . HIS A 1 83 ? 41.069 -7.357 -24.707 1.00 91.44 83 HIS A CA 1
ATOM 666 C C . HIS A 1 83 ? 40.970 -8.879 -24.936 1.00 91.44 83 HIS A C 1
ATOM 668 O O . HIS A 1 83 ? 40.336 -9.570 -24.143 1.00 91.44 83 HIS A O 1
ATOM 674 N N . GLY A 1 84 ? 41.617 -9.416 -25.980 1.00 88.44 84 GLY A N 1
ATOM 675 C CA . GLY A 1 84 ? 41.667 -10.853 -26.266 1.00 88.44 84 GLY A CA 1
ATOM 676 C C . GLY A 1 84 ? 40.385 -11.427 -26.877 1.00 88.44 84 GLY A C 1
ATOM 677 O O . GLY A 1 84 ? 40.234 -12.644 -26.923 1.00 88.44 84 GLY A O 1
ATOM 678 N N . ILE A 1 85 ? 39.467 -10.573 -27.338 1.00 86.56 85 ILE A N 1
ATOM 679 C CA . ILE A 1 85 ? 38.225 -10.978 -27.999 1.00 86.56 85 ILE A CA 1
ATOM 680 C C . ILE A 1 85 ? 38.451 -10.921 -29.507 1.00 86.56 85 ILE A C 1
ATOM 682 O O . ILE A 1 85 ? 38.638 -9.846 -30.080 1.00 86.56 85 ILE A O 1
ATOM 686 N N . ASP A 1 86 ? 38.431 -12.083 -30.151 1.00 82.06 86 ASP A N 1
ATOM 687 C CA . ASP A 1 86 ? 38.544 -12.189 -31.600 1.00 82.06 86 ASP A CA 1
ATOM 688 C C . ASP A 1 86 ? 37.158 -12.302 -32.245 1.00 82.06 86 ASP A C 1
ATOM 690 O O . ASP A 1 86 ? 36.490 -13.331 -32.193 1.00 82.06 86 ASP A O 1
ATOM 694 N N . VAL A 1 87 ? 36.734 -11.211 -32.878 1.00 77.69 87 VAL A N 1
ATOM 695 C CA . VAL A 1 87 ? 35.442 -11.113 -33.570 1.00 77.69 87 VAL A CA 1
ATOM 696 C C . VAL A 1 87 ? 35.422 -11.970 -34.847 1.00 77.69 87 VAL A C 1
ATOM 698 O O . VAL A 1 87 ? 34.351 -12.313 -35.345 1.00 77.69 87 VAL A O 1
ATOM 701 N N . THR A 1 88 ? 36.590 -12.343 -35.386 1.00 75.75 88 THR A N 1
ATOM 702 C CA . THR A 1 88 ? 36.693 -13.061 -36.667 1.00 75.75 88 THR A CA 1
ATOM 703 C C . THR A 1 88 ? 36.546 -14.577 -36.548 1.00 75.75 88 THR A C 1
ATOM 705 O O . THR A 1 88 ? 36.205 -15.223 -37.535 1.00 75.75 88 THR A O 1
ATOM 708 N N . SER A 1 89 ? 36.739 -15.143 -35.354 1.00 74.69 89 SER A N 1
ATOM 709 C CA . SER A 1 89 ? 36.672 -16.592 -35.100 1.00 74.69 89 SER A CA 1
ATOM 710 C C . SER A 1 89 ? 35.334 -17.073 -34.528 1.00 74.69 89 SER A C 1
ATOM 712 O O . SER A 1 89 ? 35.220 -18.223 -34.111 1.00 74.69 89 SER A O 1
ATOM 714 N N . THR A 1 90 ? 34.307 -16.218 -34.501 1.00 73.69 90 THR A N 1
ATOM 715 C CA . THR A 1 90 ? 32.997 -16.568 -33.930 1.00 73.69 90 THR A CA 1
ATOM 716 C C . THR A 1 90 ? 32.064 -17.166 -34.989 1.00 73.69 90 THR A C 1
ATOM 718 O O . THR A 1 90 ? 31.745 -16.508 -35.982 1.00 73.69 90 THR A O 1
ATOM 721 N N . ASP A 1 91 ? 31.568 -18.382 -34.745 1.00 80.38 91 ASP A N 1
ATOM 722 C CA . ASP A 1 91 ? 30.522 -19.010 -35.558 1.00 80.38 91 ASP A CA 1
ATOM 723 C C . ASP A 1 91 ? 29.212 -18.210 -35.477 1.00 80.38 91 ASP A C 1
ATOM 725 O O . ASP A 1 91 ? 28.696 -17.927 -34.392 1.00 80.38 91 ASP A O 1
ATOM 729 N N . ARG A 1 92 ? 28.650 -17.849 -36.635 1.00 79.31 92 ARG A N 1
ATOM 730 C CA . ARG A 1 92 ? 27.361 -17.149 -36.717 1.00 79.31 92 ARG A CA 1
ATOM 731 C C . ARG A 1 92 ? 26.227 -18.162 -36.802 1.00 79.31 92 ARG A C 1
ATOM 733 O O . ARG A 1 92 ? 26.230 -19.026 -37.675 1.00 79.31 92 ARG A O 1
ATOM 740 N N . LEU A 1 93 ? 25.255 -18.037 -35.904 1.00 84.00 93 LEU A N 1
ATOM 741 C CA . LEU A 1 93 ? 23.999 -18.778 -35.993 1.00 84.00 93 LEU A CA 1
ATOM 742 C C . LEU A 1 93 ? 23.081 -18.142 -37.042 1.00 84.00 93 LEU A C 1
ATOM 744 O O . LEU A 1 93 ? 23.188 -16.951 -37.327 1.00 84.00 93 LEU A O 1
ATOM 748 N N . GLU A 1 94 ? 22.186 -18.950 -37.605 1.00 83.75 94 GLU A N 1
ATOM 749 C CA . GLU A 1 94 ? 21.182 -18.481 -38.560 1.00 83.75 94 GLU A CA 1
ATOM 750 C C . GLU A 1 94 ? 20.165 -17.537 -37.904 1.00 83.75 94 GLU A C 1
ATOM 752 O O . GLU A 1 94 ? 19.852 -17.645 -36.712 1.00 83.75 94 GLU A O 1
ATOM 757 N N . ASP A 1 95 ? 19.612 -16.635 -38.713 1.00 83.06 95 ASP A N 1
ATOM 758 C CA . ASP A 1 95 ? 18.617 -15.670 -38.262 1.00 83.06 95 ASP A CA 1
ATOM 759 C C . ASP A 1 95 ? 17.311 -16.353 -37.845 1.00 83.06 95 ASP A C 1
ATOM 761 O O . ASP A 1 95 ? 16.744 -17.193 -38.549 1.00 83.06 95 ASP A O 1
ATOM 765 N N . VAL A 1 96 ? 16.786 -15.938 -36.693 1.00 86.69 96 VAL A N 1
ATOM 766 C CA . VAL A 1 96 ? 15.498 -16.415 -36.189 1.00 86.69 96 VAL A CA 1
ATOM 767 C C . VAL A 1 96 ? 14.397 -15.477 -36.661 1.00 86.69 96 VAL A C 1
ATOM 769 O O . VAL A 1 96 ? 14.376 -14.299 -36.310 1.00 86.69 96 VAL A O 1
ATOM 772 N N . ASN A 1 97 ? 13.427 -16.015 -37.399 1.00 85.12 97 ASN A N 1
ATOM 773 C CA . ASN A 1 97 ? 12.236 -15.261 -37.773 1.00 85.12 97 ASN A CA 1
ATOM 774 C C . ASN A 1 97 ? 11.211 -15.281 -36.626 1.00 85.12 97 ASN A C 1
ATOM 776 O O . ASN A 1 97 ? 10.593 -16.314 -36.353 1.00 85.12 97 ASN A O 1
ATOM 780 N N . MET A 1 98 ? 11.040 -14.149 -35.941 1.00 85.44 98 MET A N 1
ATOM 781 C CA . MET A 1 98 ? 10.083 -13.996 -34.842 1.00 85.44 98 MET A CA 1
ATOM 782 C C . MET A 1 98 ? 8.862 -13.188 -35.283 1.00 85.44 98 MET A C 1
ATOM 784 O O . MET A 1 98 ? 8.983 -12.096 -35.833 1.00 85.44 98 MET A O 1
ATOM 788 N N . ILE A 1 99 ? 7.668 -13.694 -34.971 1.00 87.31 99 ILE A N 1
ATOM 789 C CA . ILE A 1 99 ? 6.420 -12.947 -35.147 1.00 87.31 99 ILE A CA 1
ATOM 790 C C . ILE A 1 99 ? 6.169 -12.154 -33.865 1.00 87.31 99 ILE A C 1
ATOM 792 O O . ILE A 1 99 ? 5.751 -12.717 -32.852 1.00 87.31 99 ILE A O 1
ATOM 796 N N . LEU A 1 100 ? 6.437 -10.850 -33.905 1.00 85.81 100 LEU A N 1
ATOM 797 C CA . LEU A 1 100 ? 6.209 -9.967 -32.764 1.00 85.81 100 LEU A CA 1
ATOM 798 C C . LEU A 1 100 ? 4.749 -9.481 -32.716 1.00 85.81 100 LEU A C 1
ATOM 800 O O . LEU A 1 100 ? 4.156 -9.192 -33.762 1.00 85.81 100 LEU A O 1
ATOM 804 N N . PRO A 1 101 ? 4.147 -9.364 -31.517 1.00 87.00 101 PRO A N 1
ATOM 805 C CA . PRO A 1 101 ? 2.875 -8.674 -31.344 1.00 87.00 101 PRO A CA 1
ATOM 806 C C . PRO A 1 101 ? 2.959 -7.218 -31.809 1.00 87.00 101 PRO A C 1
ATOM 808 O O . PRO A 1 101 ? 4.026 -6.605 -31.813 1.00 87.00 101 PRO A O 1
ATOM 811 N N . LYS A 1 102 ? 1.808 -6.639 -32.161 1.00 90.69 102 LYS A N 1
ATOM 812 C CA . LYS A 1 102 ? 1.743 -5.221 -32.524 1.00 90.69 102 LYS A CA 1
ATOM 813 C C . LYS A 1 102 ? 2.107 -4.351 -31.323 1.00 90.69 102 LYS A C 1
ATOM 815 O O . LYS A 1 102 ? 1.591 -4.557 -30.225 1.00 90.69 102 LYS A O 1
ATOM 820 N N . LEU A 1 103 ? 2.950 -3.354 -31.565 1.00 92.00 103 LEU A N 1
ATOM 821 C CA . LEU A 1 103 ? 3.249 -2.324 -30.581 1.00 92.00 103 LEU A CA 1
ATOM 822 C C . LEU A 1 103 ? 2.026 -1.427 -30.353 1.00 92.00 103 LEU A C 1
ATOM 824 O O . LEU A 1 103 ? 1.211 -1.196 -31.246 1.00 92.00 103 LEU A O 1
ATOM 828 N N . HIS A 1 104 ? 1.930 -0.909 -29.133 1.00 88.75 104 HIS A N 1
ATOM 829 C CA . HIS A 1 104 ? 0.930 0.076 -28.718 1.00 88.75 104 HIS A CA 1
ATOM 830 C C . HIS A 1 104 ? 1.559 1.470 -28.798 1.00 88.75 104 HIS A C 1
ATOM 832 O O . HIS A 1 104 ? 1.917 2.045 -27.781 1.00 88.75 104 HIS A O 1
ATOM 838 N N . GLY A 1 105 ? 1.772 1.972 -30.010 1.00 90.06 105 GLY A N 1
ATOM 839 C CA . GLY A 1 105 ? 2.492 3.224 -30.247 1.00 90.06 105 GLY A CA 1
ATOM 840 C C . GLY A 1 105 ? 3.453 3.106 -31.423 1.00 90.06 105 GLY A C 1
ATOM 841 O O . GLY A 1 105 ? 3.483 2.086 -32.114 1.00 90.06 105 GLY A O 1
ATOM 842 N N . LYS A 1 106 ? 4.236 4.158 -31.658 1.00 90.88 106 LYS A N 1
ATOM 843 C CA . LYS A 1 106 ? 5.195 4.254 -32.766 1.00 90.88 106 LYS A CA 1
ATOM 844 C C . LYS A 1 106 ? 6.537 3.599 -32.448 1.00 90.88 106 LYS A C 1
ATOM 846 O O . LYS A 1 106 ? 7.247 3.202 -33.365 1.00 90.88 106 LYS A O 1
ATOM 851 N N . ASN A 1 107 ? 6.896 3.511 -31.170 1.00 92.44 107 ASN A N 1
ATOM 852 C CA . ASN A 1 107 ? 8.167 2.966 -30.702 1.00 92.44 107 ASN A CA 1
ATOM 853 C C . ASN A 1 107 ? 7.999 2.218 -29.362 1.00 92.44 107 ASN A C 1
ATOM 855 O O . ASN A 1 107 ? 6.907 2.158 -28.791 1.00 92.44 107 ASN A O 1
ATOM 859 N N . ILE A 1 108 ? 9.089 1.613 -28.880 1.00 92.75 108 ILE A N 1
ATOM 860 C CA . ILE A 1 108 ? 9.110 0.813 -27.644 1.00 92.75 108 ILE A CA 1
ATOM 861 C C . ILE A 1 108 ? 8.773 1.667 -26.413 1.00 92.75 108 ILE A C 1
ATOM 863 O O . ILE A 1 108 ? 8.055 1.211 -25.524 1.00 92.75 108 ILE A O 1
ATOM 867 N N . GLU A 1 109 ? 9.252 2.908 -26.367 1.00 94.50 109 GLU A N 1
ATOM 868 C CA . GLU A 1 109 ? 8.988 3.829 -25.260 1.00 94.50 109 GLU A CA 1
ATOM 869 C C . GLU A 1 109 ? 7.490 4.140 -25.135 1.00 94.50 109 GLU A C 1
ATOM 871 O O . GLU A 1 109 ? 6.903 3.953 -24.069 1.00 94.50 109 GLU A O 1
ATOM 876 N N . GLU A 1 110 ? 6.844 4.527 -26.238 1.00 94.69 110 GLU A N 1
ATOM 877 C CA . GLU A 1 110 ? 5.408 4.818 -26.285 1.00 94.69 110 GLU A CA 1
ATOM 878 C C . GLU A 1 110 ? 4.571 3.582 -25.934 1.00 94.69 110 GLU A C 1
ATOM 880 O O . GLU A 1 110 ? 3.563 3.696 -25.233 1.00 94.69 110 GLU A O 1
ATOM 885 N N . HIS A 1 111 ? 5.023 2.393 -26.346 1.00 94.38 111 HIS A N 1
ATOM 886 C CA . HIS A 1 111 ? 4.393 1.126 -25.985 1.00 94.38 111 HIS A CA 1
ATOM 887 C C . HIS A 1 111 ? 4.361 0.899 -24.474 1.00 94.38 111 HIS A C 1
ATOM 889 O O . HIS A 1 111 ? 3.287 0.664 -23.911 1.00 94.38 111 HIS A O 1
ATOM 895 N N . PHE A 1 112 ? 5.510 1.005 -23.805 1.00 95.69 112 PHE A N 1
ATOM 896 C CA . PHE A 1 112 ? 5.569 0.824 -22.356 1.00 95.69 112 PHE A CA 1
ATOM 897 C C . PHE A 1 112 ? 4.854 1.944 -21.605 1.00 95.69 112 PHE A C 1
ATOM 899 O O . PHE A 1 112 ? 4.157 1.663 -20.630 1.00 95.69 112 PHE A O 1
ATOM 906 N N . TYR A 1 113 ? 4.961 3.188 -22.074 1.00 95.81 113 TYR A N 1
ATOM 907 C CA . TYR A 1 113 ? 4.258 4.315 -21.470 1.00 95.81 113 TYR A CA 1
ATOM 908 C C . TYR A 1 113 ? 2.735 4.139 -21.538 1.00 95.81 113 TYR A C 1
ATOM 910 O O . TYR A 1 113 ? 2.047 4.306 -20.530 1.00 95.81 113 TYR A O 1
ATOM 918 N N . THR A 1 114 ? 2.205 3.742 -22.697 1.00 95.81 114 THR A N 1
ATOM 919 C CA . THR A 1 114 ? 0.766 3.519 -22.895 1.00 95.81 114 THR A CA 1
ATOM 920 C C . THR A 1 114 ? 0.255 2.391 -22.004 1.00 95.81 114 THR A C 1
ATOM 922 O O . THR A 1 114 ? -0.712 2.590 -21.269 1.00 95.81 114 THR A O 1
ATOM 925 N N . ILE A 1 115 ? 0.943 1.243 -21.982 1.00 95.44 115 ILE A N 1
ATOM 926 C CA . ILE A 1 115 ? 0.573 0.112 -21.116 1.00 95.44 115 ILE A CA 1
ATOM 927 C C . ILE A 1 115 ? 0.616 0.513 -19.638 1.00 95.44 115 ILE A C 1
ATOM 929 O O . ILE A 1 115 ? -0.312 0.207 -18.887 1.00 95.44 115 ILE A O 1
ATOM 933 N N . ALA A 1 116 ? 1.670 1.211 -19.207 1.00 95.88 116 ALA A N 1
ATOM 934 C CA . ALA A 1 116 ? 1.801 1.658 -17.825 1.00 95.88 116 ALA A CA 1
ATOM 935 C C . ALA A 1 116 ? 0.668 2.618 -17.438 1.00 95.88 116 ALA A C 1
ATOM 937 O O . ALA A 1 116 ? 0.057 2.462 -16.379 1.00 95.88 116 ALA A O 1
ATOM 938 N N . LYS A 1 117 ? 0.334 3.570 -18.317 1.00 96.19 117 LYS A N 1
ATOM 939 C CA . LYS A 1 117 ? -0.751 4.530 -18.099 1.00 96.19 117 LYS A CA 1
ATOM 940 C C . LYS A 1 117 ? -2.102 3.835 -17.960 1.00 96.19 117 LYS A C 1
ATOM 942 O O . LYS A 1 117 ? -2.851 4.154 -17.042 1.00 96.19 117 LYS A O 1
ATOM 947 N N . GLU A 1 118 ? -2.397 2.855 -18.811 1.00 95.50 118 GLU A N 1
ATOM 948 C CA . GLU A 1 118 ? -3.630 2.063 -18.723 1.00 95.50 118 GLU A CA 1
ATOM 949 C C . GLU A 1 118 ? -3.722 1.273 -17.409 1.00 95.50 118 GLU A C 1
ATOM 951 O O . GLU A 1 118 ? -4.768 1.271 -16.757 1.00 95.50 118 GLU A O 1
ATOM 956 N N . GLN A 1 119 ? -2.624 0.639 -16.985 1.00 94.25 119 GLN A N 1
ATOM 957 C CA . GLN A 1 119 ? -2.584 -0.154 -15.753 1.00 94.25 119 GLN A CA 1
ATOM 958 C C . GLN A 1 119 ? -2.710 0.700 -14.484 1.00 94.25 119 GLN A C 1
ATOM 960 O O . GLN A 1 119 ? -3.339 0.271 -13.513 1.00 94.25 119 GLN A O 1
ATOM 965 N N . VAL A 1 120 ? -2.116 1.897 -14.476 1.00 96.44 120 VAL A N 1
ATOM 966 C CA . VAL A 1 120 ? -2.083 2.780 -13.299 1.00 96.44 120 VAL A CA 1
ATOM 967 C C . VAL A 1 120 ? -3.317 3.685 -13.216 1.00 96.44 120 VAL A C 1
ATOM 969 O O . VAL A 1 120 ? -3.710 4.056 -12.111 1.00 96.44 120 VAL A O 1
ATOM 972 N N . ALA A 1 121 ? -4.001 3.962 -14.332 1.00 97.31 121 ALA A N 1
ATOM 973 C CA . ALA A 1 121 ? -5.171 4.843 -14.405 1.00 97.31 121 ALA A CA 1
ATOM 974 C C . ALA A 1 121 ? -6.223 4.678 -13.281 1.00 97.31 121 ALA A C 1
ATOM 976 O O . ALA A 1 121 ? -6.667 5.698 -12.745 1.00 97.31 121 ALA A O 1
ATOM 977 N N . PRO A 1 122 ? -6.678 3.465 -12.889 1.00 96.94 122 PRO A N 1
ATOM 978 C CA . PRO A 1 122 ? -7.629 3.338 -11.781 1.00 96.94 122 PRO A CA 1
ATOM 979 C C . PRO A 1 122 ? -7.053 3.790 -10.435 1.00 96.94 122 PRO A C 1
ATOM 981 O O . PRO A 1 122 ? -7.755 4.436 -9.662 1.00 96.94 122 PRO A O 1
ATOM 984 N N . TYR A 1 123 ? -5.780 3.509 -10.178 1.00 97.69 123 TYR A N 1
ATOM 985 C CA . TYR A 1 123 ? -5.099 3.857 -8.932 1.00 97.69 123 TYR A CA 1
ATOM 986 C C . TYR A 1 123 ? -4.729 5.339 -8.874 1.00 97.69 123 TYR A C 1
ATOM 988 O O . TYR A 1 123 ? -4.829 5.952 -7.817 1.00 97.69 123 TYR A O 1
ATOM 996 N N . GLU A 1 124 ? -4.372 5.934 -10.012 1.00 97.12 124 GLU A N 1
ATOM 997 C CA . GLU A 1 124 ? -4.131 7.373 -10.133 1.00 97.12 124 GLU A CA 1
ATOM 998 C C . GLU A 1 124 ? -5.384 8.177 -9.762 1.00 97.12 124 GLU A C 1
ATOM 1000 O O . GLU A 1 124 ? -5.304 9.130 -8.989 1.00 97.12 124 GLU A O 1
ATOM 1005 N N . ARG A 1 125 ? -6.569 7.754 -10.231 1.00 97.44 125 ARG A N 1
ATOM 1006 C CA . ARG A 1 125 ? -7.845 8.381 -9.842 1.00 97.44 125 ARG A CA 1
ATOM 1007 C C . ARG A 1 125 ? -8.077 8.328 -8.331 1.00 97.44 125 ARG A C 1
ATOM 1009 O O . ARG A 1 125 ? -8.478 9.333 -7.752 1.00 97.44 125 ARG A O 1
ATOM 1016 N N . LEU A 1 126 ? -7.801 7.187 -7.701 1.00 97.50 126 LEU A N 1
ATOM 1017 C CA . LEU A 1 126 ? -7.945 7.003 -6.253 1.00 97.50 126 LEU A CA 1
ATOM 1018 C C . LEU A 1 126 ? -6.942 7.848 -5.458 1.00 97.50 126 LEU A C 1
ATOM 1020 O O . LEU A 1 126 ? -7.316 8.507 -4.491 1.00 97.50 126 LEU A O 1
ATOM 1024 N N . LEU A 1 127 ? -5.681 7.890 -5.891 1.00 97.06 127 LEU A N 1
ATOM 1025 C CA . LEU A 1 127 ? -4.653 8.730 -5.277 1.00 97.06 127 LEU A CA 1
ATOM 1026 C C . LEU A 1 127 ? -4.983 10.215 -5.393 1.00 97.06 127 LEU A C 1
ATOM 1028 O O . LEU A 1 127 ? -4.817 10.950 -4.423 1.00 97.06 127 LEU A O 1
ATOM 1032 N N . ASN A 1 128 ? -5.503 10.651 -6.540 1.00 97.00 128 ASN A N 1
ATOM 1033 C CA . ASN A 1 128 ? -5.893 12.041 -6.743 1.00 97.00 128 ASN A CA 1
ATOM 1034 C C . ASN A 1 128 ? -6.967 12.491 -5.745 1.00 97.00 128 ASN A C 1
ATOM 1036 O O . ASN A 1 128 ? -6.925 13.638 -5.307 1.00 97.00 128 ASN A O 1
ATOM 1040 N N . ILE A 1 129 ? -7.874 11.609 -5.309 1.00 96.88 129 ILE A N 1
ATOM 1041 C CA . ILE A 1 129 ? -8.841 11.929 -4.245 1.00 96.88 129 ILE A CA 1
ATOM 1042 C C . ILE A 1 129 ? -8.111 12.283 -2.942 1.00 96.88 129 ILE A C 1
ATOM 1044 O O . ILE A 1 129 ? -8.430 13.294 -2.320 1.00 96.88 129 ILE A O 1
ATOM 1048 N N . LEU A 1 130 ? -7.101 11.499 -2.549 1.00 96.00 130 LEU A N 1
ATOM 1049 C CA . LEU A 1 130 ? -6.316 11.758 -1.337 1.00 96.00 130 LEU A CA 1
ATOM 1050 C C . LEU A 1 130 ? -5.447 13.015 -1.465 1.00 96.00 130 LEU A C 1
ATOM 1052 O O . LEU A 1 130 ? -5.411 13.824 -0.545 1.00 96.00 130 LEU A O 1
ATOM 1056 N N . VAL A 1 131 ? -4.780 13.206 -2.606 1.00 95.06 131 VAL A N 1
ATOM 1057 C CA . VAL A 1 131 ? -3.870 14.344 -2.840 1.00 95.06 131 VAL A CA 1
ATOM 1058 C C . VAL A 1 131 ? -4.628 15.669 -2.934 1.00 95.06 131 VAL A C 1
ATOM 1060 O O . VAL A 1 131 ? -4.149 16.695 -2.457 1.00 95.06 131 VAL A O 1
ATOM 1063 N N . THR A 1 132 ? -5.817 15.671 -3.540 1.00 95.88 132 THR A N 1
ATOM 1064 C CA . THR A 1 132 ? -6.642 16.885 -3.666 1.00 95.88 132 THR A CA 1
ATOM 1065 C C . THR A 1 132 ? -7.451 17.192 -2.405 1.00 95.88 132 THR A C 1
ATOM 1067 O O . THR A 1 132 ? -7.963 18.308 -2.261 1.00 95.88 132 THR A O 1
ATOM 1070 N N . CYS A 1 133 ? -7.555 16.241 -1.472 1.00 94.25 133 CYS A N 1
ATOM 1071 C CA . CYS A 1 133 ? -8.236 16.426 -0.199 1.00 94.25 133 CYS A CA 1
ATOM 1072 C C . CYS A 1 133 ? -7.503 17.473 0.657 1.00 94.25 133 CYS A C 1
ATOM 1074 O O . CYS A 1 133 ? -6.465 17.212 1.257 1.00 94.25 133 CYS A O 1
ATOM 1076 N N . LYS A 1 134 ? -8.064 18.686 0.742 1.00 92.06 134 LYS A N 1
ATOM 1077 C CA . LYS A 1 134 ? -7.476 19.787 1.529 1.00 92.06 134 LYS A CA 1
ATOM 1078 C C . LYS A 1 134 ? -7.698 19.647 3.032 1.00 92.06 134 LYS A C 1
ATOM 1080 O O . LYS A 1 134 ? -6.946 20.214 3.820 1.00 92.06 134 LYS A O 1
ATOM 1085 N N . LYS A 1 135 ? -8.775 18.971 3.433 1.00 93.56 135 LYS A N 1
ATOM 1086 C CA . LYS A 1 135 ? -9.176 18.835 4.831 1.00 93.56 135 LYS A CA 1
ATOM 1087 C C . LYS A 1 135 ? -9.712 17.434 5.069 1.00 93.56 135 LYS A C 1
ATOM 1089 O O . LYS A 1 135 ? -10.704 17.046 4.462 1.00 93.56 135 LYS A O 1
ATOM 1094 N N . LEU A 1 136 ? -9.066 16.726 5.987 1.00 94.00 136 LEU A N 1
ATOM 1095 C CA . LEU A 1 136 ? -9.514 15.418 6.444 1.00 94.00 136 LEU A CA 1
ATOM 1096 C C . LEU A 1 136 ? -10.832 15.523 7.230 1.00 94.00 136 LEU A C 1
ATOM 1098 O O . LEU A 1 136 ? -11.104 16.569 7.840 1.00 94.00 136 LEU A O 1
ATOM 1102 N N . PRO A 1 137 ? -11.633 14.444 7.263 1.00 94.50 137 PRO A N 1
ATOM 1103 C CA . PRO A 1 137 ? -12.782 14.354 8.156 1.00 94.50 137 PRO A CA 1
ATOM 1104 C C . PRO A 1 137 ? -12.360 14.597 9.609 1.00 94.50 137 PRO A C 1
ATOM 1106 O O . PRO A 1 137 ? -11.217 14.324 10.003 1.00 94.50 137 PRO A O 1
ATOM 1109 N N . LYS A 1 138 ? -13.285 15.125 10.421 1.00 93.06 138 LYS A N 1
ATOM 1110 C CA . LYS A 1 138 ? -13.014 15.398 11.837 1.00 93.06 138 LYS A CA 1
ATOM 1111 C C . LYS A 1 138 ? -12.579 14.095 12.511 1.00 93.06 138 LYS A C 1
ATOM 1113 O O . LYS A 1 138 ? -13.257 13.077 12.399 1.00 93.06 138 LYS A O 1
ATOM 1118 N N . ARG A 1 139 ? -11.436 14.132 13.203 1.00 94.06 139 ARG A N 1
ATOM 1119 C CA . ARG A 1 139 ? -10.940 12.977 13.954 1.00 94.06 139 ARG A CA 1
ATOM 1120 C C . ARG A 1 139 ? -11.965 12.597 15.031 1.00 94.06 139 ARG A C 1
ATOM 1122 O O . ARG A 1 139 ? -12.399 13.498 15.756 1.00 94.06 139 ARG A O 1
ATOM 1129 N N . PRO A 1 140 ? -12.328 11.312 15.176 1.00 93.94 140 PRO A N 1
ATOM 1130 C CA . PRO A 1 140 ? -13.208 10.883 16.253 1.00 93.94 140 PRO A CA 1
ATOM 1131 C C . PRO A 1 140 ? -12.573 11.182 17.617 1.00 93.94 140 PRO A C 1
ATOM 1133 O O . PRO A 1 140 ? -11.369 11.010 17.820 1.00 93.94 140 PRO A O 1
ATOM 1136 N N . GLU A 1 141 ? -13.391 11.649 18.559 1.00 92.31 141 GLU A N 1
ATOM 1137 C CA . GLU A 1 141 ? -12.949 11.985 19.921 1.00 92.31 141 GLU A CA 1
ATOM 1138 C C . GLU A 1 141 ? -12.899 10.751 20.828 1.00 92.31 141 GLU A C 1
ATOM 1140 O O . GLU A 1 141 ? -12.096 10.691 21.757 1.00 92.31 141 GLU A O 1
ATOM 1145 N N . LYS A 1 142 ? -13.742 9.750 20.547 1.00 92.31 142 LYS A N 1
ATOM 1146 C CA . LYS A 1 142 ? -13.829 8.500 21.305 1.00 92.31 142 LYS A CA 1
ATOM 1147 C C . LYS A 1 142 ? -13.467 7.321 20.417 1.00 92.31 142 LYS A C 1
ATOM 1149 O O . LYS A 1 142 ? -14.066 7.125 19.364 1.00 92.31 142 LYS A O 1
ATOM 1154 N N . TRP A 1 143 ? -12.525 6.511 20.885 1.00 93.19 143 TRP A N 1
ATOM 1155 C CA . TRP A 1 143 ? -12.185 5.241 20.258 1.00 93.19 143 TRP A CA 1
ATOM 1156 C C . TRP A 1 143 ? -13.177 4.157 20.677 1.00 93.19 143 TRP A C 1
ATOM 1158 O O . TRP A 1 143 ? -13.360 3.905 21.870 1.00 93.19 143 TRP A O 1
ATOM 1168 N N . ILE A 1 144 ? -13.795 3.480 19.710 1.00 95.25 144 ILE A N 1
ATOM 1169 C CA . ILE A 1 144 ? -14.668 2.339 19.991 1.00 95.25 144 ILE A CA 1
ATOM 1170 C C . ILE A 1 144 ? -13.829 1.065 20.055 1.00 95.25 144 ILE A C 1
ATOM 1172 O O . ILE A 1 144 ? -13.340 0.560 19.046 1.00 95.25 144 ILE A O 1
ATOM 1176 N N . PHE A 1 145 ? -13.706 0.504 21.258 1.00 95.19 145 PHE A N 1
ATOM 1177 C CA . PHE A 1 145 ? -13.004 -0.756 21.491 1.00 95.19 145 PHE A CA 1
ATOM 1178 C C . PHE A 1 145 ? -13.900 -1.962 21.163 1.00 95.19 145 PHE A C 1
ATOM 1180 O O . PHE A 1 145 ? -14.410 -2.650 22.047 1.00 95.19 145 PHE A O 1
ATOM 1187 N N . LYS A 1 146 ? -14.143 -2.186 19.868 1.00 94.25 146 LYS A N 1
ATOM 1188 C CA . LYS A 1 146 ? -14.962 -3.289 19.350 1.00 94.25 146 LYS A CA 1
ATOM 1189 C C . LYS A 1 146 ? -14.204 -4.048 18.269 1.00 94.25 146 LYS A C 1
ATOM 1191 O O . LYS A 1 146 ? -13.614 -3.427 17.395 1.00 94.25 146 LYS A O 1
ATOM 1196 N N . SER A 1 147 ? -14.275 -5.378 18.323 1.00 95.12 147 SER A N 1
ATOM 1197 C CA . SER A 1 147 ? -13.635 -6.276 17.358 1.00 95.12 147 SER A CA 1
ATOM 1198 C C . SER A 1 147 ? -13.968 -5.931 15.905 1.00 95.12 147 SER A C 1
ATOM 1200 O O . SER A 1 147 ? -15.133 -5.697 15.571 1.00 95.12 147 SER A O 1
ATOM 1202 N N . GLY A 1 148 ? -12.953 -5.995 15.044 1.00 96.62 148 GLY A N 1
ATOM 1203 C CA . GLY A 1 148 ? -13.074 -5.740 13.615 1.00 96.62 148 GLY A CA 1
ATOM 1204 C C . GLY A 1 148 ? -13.033 -4.254 13.282 1.00 96.62 148 GLY A C 1
ATOM 1205 O O . GLY A 1 148 ? -12.547 -3.438 14.065 1.00 96.62 148 GLY A O 1
ATOM 1206 N N . TRP A 1 149 ? -13.521 -3.907 12.092 1.00 98.12 149 TRP A N 1
ATOM 1207 C CA . TRP A 1 149 ? -13.546 -2.525 11.633 1.00 98.12 149 TRP A CA 1
ATOM 1208 C C . TRP A 1 149 ? -14.719 -1.745 12.222 1.00 98.12 149 TRP A C 1
ATOM 1210 O O . TRP A 1 149 ? -15.859 -2.216 12.291 1.00 98.12 149 TRP A O 1
ATOM 1220 N N . THR A 1 150 ? -14.430 -0.500 12.574 1.00 98.19 150 THR A N 1
ATOM 1221 C CA . THR A 1 150 ? -15.399 0.538 12.905 1.00 98.19 150 THR A CA 1
ATOM 1222 C C . THR A 1 150 ? -15.141 1.735 11.999 1.00 98.19 150 THR A C 1
ATOM 1224 O O . THR A 1 150 ? -14.008 2.203 11.916 1.00 98.19 150 THR A O 1
ATOM 1227 N N . ILE A 1 151 ? -16.182 2.210 11.319 1.00 97.94 151 ILE A N 1
ATOM 1228 C CA . ILE A 1 151 ? -16.195 3.466 10.564 1.00 97.94 151 ILE A CA 1
ATOM 1229 C C . ILE A 1 151 ? -16.817 4.554 11.434 1.00 97.94 151 ILE A C 1
ATOM 1231 O O . ILE A 1 151 ? -17.815 4.290 12.104 1.00 97.94 151 ILE A O 1
ATOM 1235 N N . TYR A 1 152 ? -16.250 5.756 11.423 1.00 97.62 152 TYR A N 1
ATOM 1236 C CA . TYR A 1 152 ? -16.768 6.895 12.179 1.00 97.62 152 TYR A CA 1
ATOM 1237 C C . TYR A 1 152 ? -17.483 7.879 11.261 1.00 97.62 152 TYR A C 1
ATOM 1239 O O . TYR A 1 152 ? -16.943 8.270 10.222 1.00 97.62 152 TYR A O 1
ATOM 1247 N N . ASP A 1 153 ? -18.680 8.295 11.667 1.00 94.44 153 ASP A N 1
ATOM 1248 C CA . ASP A 1 153 ? -19.421 9.358 10.999 1.00 94.44 153 ASP A CA 1
ATOM 1249 C C . ASP A 1 153 ? -18.655 10.691 11.123 1.00 94.44 153 ASP A C 1
ATOM 1251 O O . ASP A 1 153 ? -18.261 11.077 12.230 1.00 94.44 153 ASP A O 1
ATOM 1255 N N . PRO A 1 154 ? -18.416 11.416 10.017 1.00 92.81 154 PRO A N 1
ATOM 1256 C CA . PRO A 1 154 ? -17.594 12.623 10.029 1.00 92.81 154 PRO A CA 1
ATOM 1257 C C . PRO A 1 154 ? -18.265 13.825 10.713 1.00 92.81 154 PRO A C 1
ATOM 1259 O O . PRO A 1 154 ? -17.574 14.796 11.033 1.00 92.81 154 PRO A O 1
ATOM 1262 N N . VAL A 1 155 ? -19.588 13.788 10.917 1.00 91.19 155 VAL A N 1
ATOM 1263 C CA . VAL A 1 155 ? -20.382 14.864 11.525 1.00 91.19 155 VAL A CA 1
ATOM 1264 C C . VAL A 1 155 ? -20.643 14.571 12.999 1.00 91.19 155 VAL A C 1
ATOM 1266 O O . VAL A 1 155 ? -20.335 15.405 13.850 1.00 91.19 155 VAL A O 1
ATOM 1269 N N . THR A 1 156 ? -21.199 13.399 13.309 1.00 91.38 156 THR A N 1
ATOM 1270 C CA . THR A 1 156 ? -21.590 13.026 14.678 1.00 91.38 156 THR A CA 1
ATOM 1271 C C . THR A 1 156 ? -20.437 12.417 15.472 1.00 91.38 156 THR A C 1
ATOM 1273 O O . THR A 1 156 ? -20.429 12.496 16.700 1.00 91.38 156 THR A O 1
ATOM 1276 N N . GLY A 1 157 ? -19.447 11.823 14.796 1.00 91.31 157 GLY A N 1
ATOM 1277 C CA . GLY A 1 157 ? -18.373 11.056 15.428 1.00 91.31 157 GLY A CA 1
ATOM 1278 C C . GLY A 1 157 ? -18.815 9.685 15.947 1.00 91.31 157 GLY A C 1
ATOM 1279 O O . GLY A 1 157 ? -18.026 9.004 16.605 1.00 91.31 157 GLY A O 1
ATOM 1280 N N . GLU A 1 158 ? -20.056 9.267 15.678 1.00 94.06 158 GLU A N 1
ATOM 1281 C CA . GLU A 1 158 ? -20.551 7.946 16.057 1.00 94.06 158 GLU A CA 1
ATOM 1282 C C . GLU A 1 158 ? -19.878 6.855 15.224 1.00 94.06 158 GLU A C 1
ATOM 1284 O O . GLU A 1 158 ? -19.709 6.987 14.012 1.00 94.06 158 GLU A O 1
ATOM 1289 N N . GLY A 1 159 ? -19.492 5.757 15.875 1.00 96.06 159 GLY A N 1
ATOM 1290 C CA . GLY A 1 159 ? -18.838 4.644 15.200 1.00 96.06 159 GLY A CA 1
ATOM 1291 C C . GLY A 1 159 ? -19.790 3.484 14.916 1.00 96.06 159 GLY A C 1
ATOM 1292 O O . GLY A 1 159 ? -20.504 3.002 15.798 1.00 96.06 159 GLY A O 1
ATOM 1293 N N . LYS A 1 160 ? -19.760 2.990 13.678 1.00 96.69 160 LYS A N 1
ATOM 1294 C CA . LYS A 1 160 ? -20.535 1.843 13.198 1.00 96.69 160 LYS A CA 1
ATOM 1295 C C . LYS A 1 160 ? -19.602 0.708 12.794 1.00 96.69 160 LYS A C 1
ATOM 1297 O O . LYS A 1 160 ? -18.574 0.926 12.166 1.00 96.69 160 LYS A O 1
ATOM 1302 N N . SER A 1 161 ? -19.966 -0.528 13.122 1.00 97.19 161 SER A N 1
ATOM 1303 C CA . SER A 1 161 ? -19.171 -1.697 12.730 1.00 97.19 161 SER A CA 1
ATOM 1304 C C . SER A 1 161 ? -19.360 -2.021 11.247 1.00 97.19 161 SER A C 1
ATOM 1306 O O . SER A 1 161 ? -20.488 -2.007 10.748 1.00 9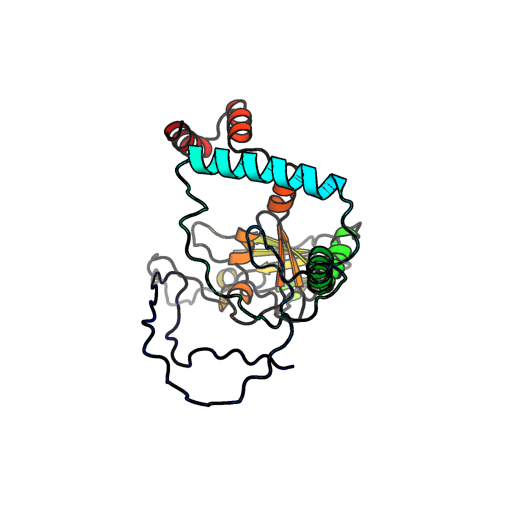7.19 161 SER A O 1
ATOM 1308 N N . VAL A 1 162 ? -18.258 -2.318 10.561 1.00 97.19 162 VAL A N 1
ATOM 1309 C CA . VAL A 1 162 ? -18.220 -2.720 9.149 1.00 97.19 162 VAL A CA 1
ATOM 1310 C C . VAL A 1 162 ? -17.303 -3.932 8.980 1.00 97.19 162 VAL A C 1
ATOM 1312 O O . VAL A 1 162 ? -16.445 -4.192 9.818 1.00 97.19 162 VAL A O 1
ATOM 1315 N N . ASN A 1 163 ? -17.487 -4.701 7.905 1.00 95.88 163 ASN A N 1
ATOM 1316 C CA . ASN A 1 163 ? -16.659 -5.888 7.653 1.00 95.88 163 ASN A CA 1
ATOM 1317 C C . ASN A 1 163 ? -15.296 -5.524 7.055 1.00 95.88 163 ASN A C 1
ATOM 1319 O O . ASN A 1 163 ? -14.289 -6.150 7.376 1.00 95.88 163 ASN A O 1
ATOM 1323 N N . VAL A 1 164 ? -15.289 -4.524 6.176 1.00 96.81 164 VAL A N 1
ATOM 1324 C CA . VAL A 1 164 ? -14.121 -3.962 5.492 1.00 96.81 164 VAL A CA 1
ATOM 1325 C C . VAL A 1 164 ? -14.355 -2.460 5.298 1.00 96.81 164 VAL A C 1
ATOM 1327 O O . VAL A 1 164 ? -15.519 -2.038 5.305 1.00 96.81 164 VAL A O 1
ATOM 1330 N N . PRO A 1 165 ? -13.303 -1.644 5.125 1.00 96.94 165 PRO A N 1
ATOM 1331 C CA . PRO A 1 165 ? -13.460 -0.237 4.773 1.00 96.94 165 PRO A CA 1
ATOM 1332 C C . PRO A 1 165 ? -14.229 -0.078 3.456 1.00 96.94 165 PRO A C 1
ATOM 1334 O O . PRO A 1 165 ? -13.973 -0.803 2.492 1.00 96.94 165 PRO A O 1
ATOM 1337 N N . ILE A 1 166 ? -15.169 0.869 3.420 1.00 95.88 166 ILE A N 1
ATOM 1338 C CA . ILE A 1 166 ? -15.982 1.140 2.223 1.00 95.88 166 ILE A CA 1
ATOM 1339 C C . ILE A 1 166 ? -15.230 1.979 1.189 1.00 95.88 166 ILE A C 1
ATOM 1341 O O . ILE A 1 166 ? -15.559 1.922 0.011 1.00 95.88 166 ILE A O 1
ATOM 1345 N N . ASP A 1 167 ? -14.230 2.744 1.630 1.00 96.44 167 ASP A N 1
ATOM 1346 C CA . ASP A 1 167 ? -13.431 3.595 0.758 1.00 96.44 167 ASP A CA 1
ATOM 1347 C C . ASP A 1 167 ? -12.297 2.803 0.082 1.00 96.44 167 ASP A C 1
ATOM 1349 O O . ASP A 1 167 ? -11.697 1.880 0.651 1.00 96.44 167 ASP A O 1
ATOM 1353 N N . ASP A 1 168 ? -11.976 3.199 -1.149 1.00 96.62 168 ASP A N 1
ATOM 1354 C CA . ASP A 1 168 ? -10.948 2.558 -1.976 1.00 96.62 168 ASP A CA 1
ATOM 1355 C C . ASP A 1 168 ? -9.587 3.258 -1.934 1.00 96.62 168 ASP A C 1
ATOM 1357 O O . ASP A 1 168 ? -8.600 2.719 -2.426 1.00 96.62 168 ASP A O 1
ATOM 1361 N N . ALA A 1 169 ? -9.509 4.437 -1.321 1.00 97.44 169 ALA A N 1
ATOM 1362 C CA . ALA A 1 169 ? -8.267 5.167 -1.113 1.00 97.44 169 ALA A CA 1
ATOM 1363 C C . ALA A 1 169 ? -8.107 5.457 0.382 1.00 97.44 169 ALA A C 1
ATOM 1365 O O . ALA A 1 169 ? -8.912 6.189 0.962 1.00 97.44 169 ALA A O 1
ATOM 1366 N N . LEU A 1 170 ? -7.093 4.857 1.006 1.00 97.75 170 LEU A N 1
ATOM 1367 C CA . LEU A 1 170 ? -6.894 4.907 2.454 1.00 97.75 170 LEU A CA 1
ATOM 1368 C C . LEU A 1 170 ? -5.452 5.270 2.790 1.00 97.75 170 LEU A C 1
ATOM 1370 O O . LEU A 1 170 ? -4.524 4.721 2.201 1.00 97.75 170 LEU A O 1
ATOM 1374 N N . ILE A 1 171 ? -5.271 6.134 3.783 1.00 98.06 171 ILE A N 1
ATOM 1375 C CA . ILE A 1 171 ? -4.025 6.247 4.543 1.00 98.06 171 ILE A CA 1
ATOM 1376 C C . ILE A 1 171 ? -4.153 5.294 5.729 1.00 98.06 171 ILE A C 1
ATOM 1378 O O . ILE A 1 171 ? -5.176 5.337 6.409 1.00 98.06 171 ILE A O 1
ATOM 1382 N N . PHE A 1 172 ? -3.178 4.419 5.947 1.00 98.31 172 PHE A N 1
ATOM 1383 C CA . PHE A 1 172 ? -3.314 3.264 6.834 1.00 98.31 172 PHE A CA 1
ATOM 1384 C C . PHE A 1 172 ? -2.056 3.027 7.669 1.00 98.31 172 PHE A C 1
ATOM 1386 O O . PHE A 1 172 ? -0.951 3.207 7.160 1.00 98.31 172 PHE A O 1
ATOM 1393 N N . ASP A 1 173 ? -2.253 2.601 8.918 1.00 98.25 173 ASP A N 1
ATOM 1394 C CA . ASP A 1 173 ? -1.190 2.323 9.891 1.00 98.25 173 ASP A CA 1
ATOM 1395 C C . ASP A 1 173 ? -1.612 1.214 10.874 1.00 98.25 173 ASP A C 1
ATOM 1397 O O . ASP A 1 173 ? -2.793 1.141 11.255 1.00 98.25 173 ASP A O 1
ATOM 1401 N N . VAL A 1 174 ? -0.677 0.343 11.274 1.00 97.31 174 VAL A N 1
ATOM 1402 C CA . VAL A 1 174 ? -0.931 -0.849 12.107 1.00 97.31 174 VAL A CA 1
ATOM 1403 C C . VAL A 1 174 ? -0.034 -0.902 13.338 1.00 97.31 174 VAL A C 1
ATOM 1405 O O . VAL A 1 174 ? 1.188 -0.897 13.252 1.00 97.31 174 VAL A O 1
ATOM 1408 N N . GLU A 1 175 ? -0.658 -1.174 14.481 1.00 96.50 175 GLU A N 1
ATOM 1409 C CA . GLU A 1 175 ? 0.017 -1.424 15.749 1.00 96.50 175 GLU A CA 1
ATOM 1410 C C . GLU A 1 175 ? 0.027 -2.910 16.108 1.00 96.50 175 GLU A C 1
ATOM 1412 O O . GLU A 1 175 ? -0.961 -3.638 15.944 1.00 96.50 175 GLU A O 1
ATOM 1417 N N . VAL A 1 176 ? 1.150 -3.356 16.665 1.00 93.25 176 VAL A N 1
ATOM 1418 C CA . VAL A 1 176 ? 1.418 -4.748 17.047 1.00 93.25 176 VAL A CA 1
ATOM 1419 C C . VAL A 1 176 ? 1.913 -4.789 18.493 1.00 93.25 176 VAL A C 1
ATOM 1421 O O . VAL A 1 176 ? 2.700 -3.946 18.914 1.00 93.25 176 VAL A O 1
ATOM 1424 N N . CYS A 1 177 ? 1.490 -5.794 19.265 1.00 90.62 177 CYS A N 1
ATOM 1425 C CA . CYS A 1 177 ? 2.004 -6.019 20.617 1.00 90.62 177 CYS A CA 1
ATOM 1426 C C . CYS A 1 177 ? 3.229 -6.946 20.564 1.00 90.62 177 CYS A C 1
ATOM 1428 O O . CYS A 1 177 ? 3.091 -8.167 20.559 1.00 90.62 177 CYS A O 1
ATOM 1430 N N . VAL A 1 178 ? 4.428 -6.358 20.513 1.00 85.12 178 VAL A N 1
ATOM 1431 C CA . VAL A 1 178 ? 5.699 -7.067 20.255 1.00 85.12 178 VAL A CA 1
ATOM 1432 C C . VAL A 1 178 ? 5.959 -8.223 21.229 1.00 85.12 178 VAL A C 1
ATOM 1434 O O . VAL A 1 178 ? 6.460 -9.265 20.814 1.00 85.12 178 VAL A O 1
ATOM 1437 N N . THR A 1 179 ? 5.590 -8.068 22.504 1.00 85.62 179 THR A N 1
ATOM 1438 C CA . THR A 1 179 ? 5.766 -9.108 23.532 1.00 85.62 179 THR A CA 1
ATOM 1439 C C . THR A 1 179 ? 4.897 -10.341 23.293 1.00 85.62 179 THR A C 1
ATOM 1441 O O . THR A 1 179 ? 5.286 -11.439 23.678 1.00 85.62 179 THR A O 1
ATOM 1444 N N . GLU A 1 180 ? 3.743 -10.169 22.645 1.00 80.56 180 GLU A N 1
ATOM 1445 C CA . GLU A 1 180 ? 2.777 -11.239 22.370 1.00 80.56 180 GLU A CA 1
ATOM 1446 C C . GLU A 1 180 ? 2.967 -11.858 20.976 1.00 80.56 180 GLU A C 1
ATOM 1448 O O . GLU A 1 180 ? 2.648 -13.028 20.755 1.00 80.56 180 GLU A O 1
ATOM 1453 N N . GLY A 1 181 ? 3.509 -11.100 20.019 1.00 83.88 181 GLY A N 1
ATOM 1454 C CA . GLY A 1 181 ? 3.877 -11.605 18.700 1.00 83.88 181 GLY A CA 1
ATOM 1455 C C . GLY A 1 181 ? 3.713 -10.581 17.582 1.00 83.88 181 GLY A C 1
ATOM 1456 O O . GLY A 1 181 ? 3.567 -9.389 17.808 1.00 83.88 181 GLY A O 1
ATOM 1457 N N . ALA A 1 182 ? 3.738 -11.062 16.337 1.00 87.38 182 ALA A N 1
ATOM 1458 C CA . ALA A 1 182 ? 3.705 -10.214 15.140 1.00 87.38 182 ALA A CA 1
ATOM 1459 C C . ALA A 1 182 ? 2.295 -9.992 14.545 1.00 87.38 182 ALA A C 1
ATOM 1461 O O . ALA A 1 182 ? 2.175 -9.364 13.487 1.00 87.38 182 ALA A O 1
ATOM 1462 N N . ALA A 1 183 ? 1.254 -10.526 15.194 1.00 90.25 183 ALA A N 1
ATOM 1463 C CA . ALA A 1 183 ? -0.137 -10.372 14.773 1.00 90.25 183 ALA A CA 1
ATOM 1464 C C . ALA A 1 183 ? -0.612 -8.918 14.960 1.00 90.25 183 ALA A C 1
ATOM 1466 O O . ALA A 1 183 ? -0.187 -8.266 15.914 1.00 90.25 183 ALA A O 1
ATOM 1467 N N . PRO A 1 184 ? -1.492 -8.400 14.085 1.00 94.88 184 PRO A N 1
ATOM 1468 C CA . PRO A 1 184 ? -2.025 -7.054 14.248 1.00 94.88 184 PRO A CA 1
ATOM 1469 C C . PRO A 1 184 ? -2.889 -6.950 15.507 1.00 94.88 184 PRO A C 1
ATOM 1471 O O . PRO A 1 184 ? -3.738 -7.805 15.776 1.00 94.88 184 PRO A O 1
ATOM 1474 N N . THR A 1 185 ? -2.695 -5.863 16.249 1.00 94.75 185 THR A N 1
ATOM 1475 C CA . THR A 1 185 ? -3.379 -5.584 17.515 1.00 94.75 185 THR A CA 1
ATOM 1476 C C . THR A 1 185 ? -4.433 -4.500 17.319 1.00 94.75 185 THR A C 1
ATOM 1478 O O . THR A 1 185 ? -5.613 -4.719 17.602 1.00 94.75 185 THR A O 1
ATOM 1481 N N . LEU A 1 186 ? -4.022 -3.355 16.773 1.00 97.12 186 LEU A N 1
ATOM 148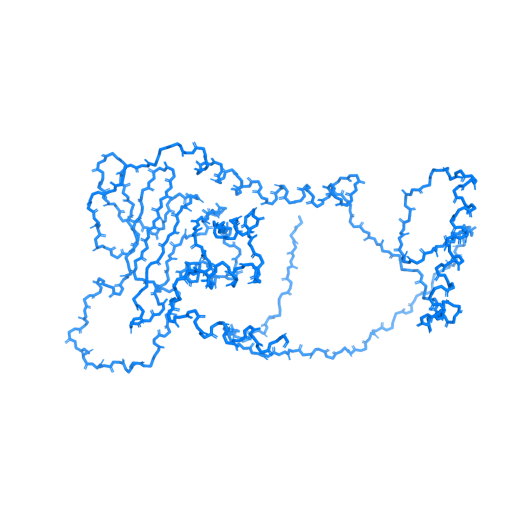2 C CA . LEU A 1 186 ? -4.892 -2.244 16.395 1.00 97.12 186 LEU A CA 1
ATOM 1483 C C . LEU A 1 186 ? -4.484 -1.754 15.009 1.00 97.12 186 LEU A C 1
ATOM 1485 O O . LEU A 1 186 ? -3.347 -1.947 14.592 1.00 97.12 186 LEU A O 1
ATOM 1489 N N . ALA A 1 187 ? -5.394 -1.105 14.299 1.00 97.81 187 ALA A N 1
ATOM 1490 C CA . ALA A 1 187 ? -5.029 -0.341 13.116 1.00 97.81 187 ALA A CA 1
ATOM 1491 C C . ALA A 1 187 ? -5.915 0.886 12.969 1.00 97.81 187 ALA A C 1
ATOM 1493 O O . ALA A 1 187 ? -7.052 0.916 13.454 1.00 97.81 187 ALA A O 1
ATOM 1494 N N . THR A 1 188 ? -5.397 1.887 12.273 1.00 97.81 188 THR A N 1
ATOM 1495 C CA . THR A 1 188 ? -6.152 3.079 11.903 1.00 97.81 188 THR A CA 1
ATOM 1496 C C . THR A 1 188 ? -6.130 3.260 10.404 1.00 97.81 188 THR A C 1
ATOM 1498 O O . THR A 1 188 ? -5.170 2.896 9.726 1.00 97.81 188 THR A O 1
ATOM 1501 N N . ALA A 1 189 ? -7.220 3.803 9.875 1.00 98.06 189 ALA A N 1
ATOM 1502 C CA . ALA A 1 189 ? -7.239 4.263 8.502 1.00 98.06 189 ALA A CA 1
ATOM 1503 C C . ALA A 1 189 ? -8.006 5.574 8.389 1.00 98.06 189 ALA A C 1
ATOM 1505 O O . ALA A 1 189 ? -8.930 5.837 9.162 1.00 98.06 189 ALA A O 1
ATOM 1506 N N . VAL A 1 190 ? -7.665 6.377 7.392 1.00 97.75 190 VAL A N 1
ATOM 1507 C CA . VAL A 1 190 ? -8.429 7.569 7.032 1.00 97.75 190 VAL A CA 1
ATOM 1508 C C . VAL A 1 190 ? -8.530 7.681 5.518 1.00 97.75 190 VAL A C 1
ATOM 1510 O O . VAL A 1 190 ? -7.556 7.475 4.797 1.00 97.75 190 VAL A O 1
ATOM 1513 N N . SER A 1 191 ? -9.728 7.984 5.035 1.00 97.31 191 SER A N 1
ATOM 1514 C CA . SER A 1 191 ? -9.992 8.344 3.645 1.00 97.31 191 SER A CA 1
ATOM 1515 C C . SER A 1 191 ? -10.268 9.846 3.539 1.00 97.31 191 SER A C 1
ATOM 1517 O O . SER A 1 191 ? -10.264 10.576 4.532 1.00 97.31 191 SER A O 1
ATOM 1519 N N . ALA A 1 192 ? -10.587 10.326 2.337 1.00 96.38 192 ALA A N 1
ATOM 1520 C CA . ALA A 1 192 ? -11.090 11.688 2.168 1.00 96.38 192 ALA A CA 1
ATOM 1521 C C . ALA A 1 192 ? -12.441 11.934 2.878 1.00 96.38 192 ALA A C 1
ATOM 1523 O O . ALA A 1 192 ? -12.828 13.088 3.054 1.00 96.38 192 ALA A O 1
ATOM 1524 N N . SER A 1 193 ? -13.157 10.876 3.281 1.00 95.25 193 SER A N 1
ATOM 1525 C CA . SER A 1 193 ? -14.527 10.963 3.798 1.00 95.25 193 SER A CA 1
ATOM 1526 C C . SER A 1 193 ? -14.692 10.447 5.229 1.00 95.25 193 SER A C 1
ATOM 1528 O O . SER A 1 193 ? -15.484 11.020 5.974 1.00 95.25 193 SER A O 1
ATOM 1530 N N . HIS A 1 194 ? -13.948 9.418 5.645 1.00 97.12 194 HIS A N 1
ATOM 1531 C CA . HIS A 1 194 ? -14.167 8.739 6.925 1.00 97.12 194 HIS A CA 1
ATOM 1532 C C . HIS A 1 194 ? -12.869 8.386 7.652 1.00 97.12 194 HIS A C 1
ATOM 1534 O O . HIS A 1 194 ? -11.841 8.096 7.038 1.00 97.12 194 HIS A O 1
ATOM 1540 N N . TRP A 1 195 ? -12.955 8.350 8.982 1.00 98.00 195 TRP A N 1
ATOM 1541 C CA . TRP A 1 195 ? -11.977 7.679 9.834 1.00 98.00 195 TRP A CA 1
ATOM 1542 C C . TRP A 1 195 ? -12.407 6.242 10.098 1.00 98.00 195 TRP A C 1
ATOM 1544 O O . TRP A 1 195 ? -13.599 5.937 10.193 1.00 98.00 195 TRP A O 1
ATOM 1554 N N . TYR A 1 196 ? -11.418 5.380 10.290 1.00 98.31 196 TYR A N 1
ATOM 1555 C CA . TYR A 1 196 ? -11.595 3.978 10.610 1.00 98.31 196 TYR A CA 1
ATOM 1556 C C . TYR A 1 196 ? -10.673 3.564 11.748 1.00 98.31 196 TYR A C 1
ATOM 1558 O O . TYR A 1 196 ? -9.523 3.998 11.839 1.00 98.31 196 TYR A O 1
ATOM 1566 N N . SER A 1 197 ? -11.169 2.652 12.573 1.00 97.94 197 SER A N 1
ATOM 1567 C CA . SER A 1 197 ? -10.372 1.911 13.543 1.00 97.94 197 SER A CA 1
ATOM 1568 C C . SER A 1 197 ? -10.613 0.425 13.375 1.00 97.94 197 SER A C 1
ATOM 1570 O O . SER A 1 197 ? -11.756 0.004 13.188 1.00 97.94 197 SER A O 1
ATOM 1572 N N . TRP A 1 198 ? -9.566 -0.372 13.514 1.00 98.19 198 TRP A N 1
ATOM 1573 C CA . TRP A 1 198 ? -9.663 -1.818 13.599 1.00 98.19 198 TRP A CA 1
ATOM 1574 C C . TRP A 1 198 ? -9.129 -2.300 14.942 1.00 98.19 198 TRP A C 1
ATOM 1576 O O . TRP A 1 198 ? -8.075 -1.847 15.391 1.00 98.19 198 TRP A O 1
ATOM 1586 N N . VAL A 1 199 ? -9.848 -3.227 15.575 1.00 97.25 199 VAL A N 1
ATOM 1587 C CA . VAL A 1 199 ? -9.416 -3.873 16.821 1.00 97.25 199 VAL A CA 1
ATOM 1588 C C . VAL A 1 199 ? -9.357 -5.377 16.618 1.00 97.25 199 VAL A C 1
ATOM 1590 O O . VAL A 1 199 ? -10.333 -5.995 16.177 1.00 97.25 199 VAL A O 1
ATOM 1593 N N . SER A 1 200 ? -8.228 -5.978 16.990 1.00 94.56 200 SER A N 1
ATOM 1594 C CA . SER A 1 200 ? -8.050 -7.422 16.904 1.00 94.56 200 SER A CA 1
ATOM 1595 C C . SER A 1 200 ? -9.120 -8.163 17.709 1.00 94.56 200 SER A C 1
ATOM 1597 O O . SER A 1 200 ? -9.340 -7.841 18.882 1.00 94.56 200 SER A O 1
ATOM 1599 N N . PRO A 1 201 ? -9.768 -9.200 17.142 1.00 91.00 201 PRO A N 1
ATOM 1600 C CA . PRO A 1 201 ? -10.684 -10.051 17.895 1.00 91.00 201 PRO A CA 1
ATOM 1601 C C . PRO A 1 201 ? -10.064 -10.639 19.164 1.00 91.00 201 PRO A C 1
ATOM 1603 O O . PRO A 1 201 ? -10.775 -10.841 20.146 1.00 91.00 201 PRO A O 1
ATOM 1606 N N . GLN A 1 202 ? -8.743 -10.846 19.171 1.00 86.50 202 GLN A N 1
ATOM 1607 C CA . GLN A 1 202 ? -8.007 -11.399 20.307 1.00 86.50 202 GLN A CA 1
ATOM 1608 C C . GLN A 1 202 ? -8.011 -10.469 21.531 1.00 86.50 202 GLN A C 1
ATOM 1610 O O . GLN A 1 202 ? -7.985 -10.959 22.653 1.00 86.50 202 GLN A O 1
ATOM 1615 N N . LEU A 1 203 ? -8.116 -9.149 21.333 1.00 87.50 203 LEU A N 1
ATOM 1616 C CA . LEU A 1 203 ? -8.182 -8.174 22.428 1.00 87.50 203 LEU A CA 1
ATOM 1617 C C . LEU A 1 203 ? -9.549 -8.119 23.116 1.00 87.50 203 LEU A C 1
ATOM 1619 O O . LEU A 1 203 ? -9.659 -7.729 24.274 1.00 87.50 203 LEU A O 1
ATOM 1623 N N . THR A 1 204 ? -10.605 -8.456 22.381 1.00 84.31 204 THR A N 1
ATOM 1624 C CA . THR A 1 204 ? -11.992 -8.363 22.862 1.00 84.31 204 THR A CA 1
ATOM 1625 C C . THR A 1 204 ? -12.585 -9.713 23.246 1.00 84.31 204 THR A C 1
ATOM 1627 O O . THR A 1 204 ? -13.658 -9.769 23.848 1.00 84.31 204 THR A O 1
ATOM 1630 N N . ALA A 1 205 ? -11.923 -10.809 22.868 1.00 76.88 205 ALA A N 1
ATOM 1631 C CA . ALA A 1 205 ? -12.341 -12.148 23.235 1.00 76.88 205 ALA A CA 1
ATOM 1632 C C . ALA A 1 205 ? -12.274 -12.296 24.760 1.00 76.88 205 ALA A C 1
ATOM 1634 O O . ALA A 1 205 ? -11.236 -12.061 25.375 1.00 76.88 205 ALA A O 1
ATOM 1635 N N . LYS A 1 206 ? -13.385 -12.707 25.381 1.00 61.69 206 LYS A N 1
ATOM 1636 C CA . LYS A 1 206 ? -13.345 -13.137 26.780 1.00 61.69 206 LYS A CA 1
ATOM 1637 C C . LYS A 1 206 ? -12.481 -14.400 26.848 1.00 61.69 206 LYS A C 1
ATOM 1639 O O . LYS A 1 206 ? -12.715 -15.299 26.033 1.00 61.69 206 LYS A O 1
ATOM 1644 N N . PRO A 1 207 ? -11.510 -14.496 27.772 1.00 56.12 207 PRO A N 1
ATOM 1645 C CA . PRO A 1 207 ? -10.784 -15.742 27.955 1.00 56.12 207 PRO A CA 1
ATOM 1646 C C . PRO A 1 207 ? -11.806 -16.845 28.276 1.00 56.12 207 PRO A C 1
ATOM 1648 O O . PRO A 1 207 ? -12.708 -16.608 29.089 1.00 56.12 207 PRO A O 1
ATOM 1651 N N . PRO A 1 208 ? -11.727 -18.026 27.638 1.00 51.91 208 PRO A N 1
ATOM 1652 C CA . PRO A 1 208 ? -12.508 -19.169 28.079 1.00 51.91 208 PRO A CA 1
ATOM 1653 C C . PRO A 1 208 ? -12.193 -19.415 29.555 1.00 51.91 208 PRO A C 1
ATOM 1655 O O . PRO A 1 208 ? -11.026 -19.459 29.942 1.00 51.91 208 PRO A O 1
ATOM 1658 N N . VAL A 1 209 ? -13.233 -19.567 30.373 1.00 52.84 209 VAL A N 1
ATOM 1659 C CA . VAL A 1 209 ? -13.131 -19.726 31.834 1.00 52.84 209 VAL A CA 1
ATOM 1660 C C . VAL A 1 209 ? -12.395 -21.023 32.235 1.00 52.84 209 VAL A C 1
ATOM 1662 O O . VAL A 1 209 ? -12.078 -21.206 33.402 1.00 52.84 209 VAL A O 1
ATOM 1665 N N . GLU A 1 210 ? -12.026 -21.895 31.290 1.00 45.34 210 GLU A N 1
ATOM 1666 C CA . GLU A 1 210 ? -11.496 -23.236 31.588 1.00 45.34 210 GLU A CA 1
ATOM 1667 C C . GLU A 1 210 ? -10.203 -23.624 30.858 1.00 45.34 210 GLU A C 1
ATOM 1669 O O . GLU A 1 210 ? -9.887 -24.802 30.736 1.00 45.34 210 GLU A O 1
ATOM 1674 N N . SER A 1 211 ? -9.380 -22.673 30.419 1.00 42.75 211 SER A N 1
ATOM 1675 C CA . SER A 1 211 ? -8.029 -23.040 29.977 1.00 42.75 211 SER A CA 1
ATOM 1676 C C . SER A 1 211 ? -7.004 -21.967 30.310 1.00 42.75 211 SER A C 1
ATOM 1678 O O . SER A 1 211 ? -6.447 -21.313 29.430 1.00 42.75 211 SER A O 1
ATOM 1680 N N . ILE A 1 212 ? -6.680 -21.865 31.601 1.00 44.66 212 ILE A N 1
ATOM 1681 C CA . ILE A 1 212 ? -5.331 -21.488 32.054 1.00 44.66 212 ILE A CA 1
ATOM 1682 C C . ILE A 1 212 ? -4.412 -22.709 31.855 1.00 44.66 212 ILE A C 1
ATOM 1684 O O . ILE A 1 212 ? -3.658 -23.112 32.732 1.00 44.66 212 ILE A O 1
ATOM 1688 N N . GLU A 1 213 ? -4.467 -23.337 30.685 1.00 41.38 213 GLU A N 1
ATOM 1689 C CA . GLU A 1 213 ? -3.267 -23.962 30.174 1.00 41.38 213 GLU A CA 1
ATOM 1690 C C . GLU A 1 213 ? -2.562 -22.830 29.462 1.00 41.38 213 GLU A C 1
ATOM 1692 O O . GLU A 1 213 ? -3.050 -22.304 28.462 1.00 41.38 213 GLU A O 1
ATOM 1697 N N . LYS A 1 214 ? -1.447 -22.398 30.054 1.00 44.75 214 LYS A N 1
ATOM 1698 C CA . LYS A 1 214 ? -0.426 -21.594 29.395 1.00 44.75 214 LYS A CA 1
ATOM 1699 C C . LYS A 1 214 ? -0.075 -22.332 28.107 1.00 44.75 214 LYS A C 1
ATOM 1701 O O . LYS A 1 214 ? 0.826 -23.167 28.111 1.00 44.75 214 LYS A O 1
ATOM 1706 N N . SER A 1 215 ? -0.838 -22.098 27.038 1.00 42.16 215 SER A N 1
ATOM 1707 C CA . SER A 1 215 ? -0.572 -22.673 25.734 1.00 42.16 215 SER A CA 1
ATOM 1708 C C . SER A 1 215 ? 0.822 -22.192 25.408 1.00 42.16 215 SER A C 1
ATOM 1710 O O . SER A 1 215 ? 1.035 -20.985 25.291 1.00 42.16 215 SER A O 1
ATOM 1712 N N . SER A 1 216 ? 1.754 -23.138 25.444 1.00 38.84 216 SER A N 1
ATOM 1713 C CA . SER A 1 216 ? 3.189 -22.944 25.372 1.00 38.84 216 SER A CA 1
ATOM 1714 C C . SER A 1 216 ? 3.539 -21.726 24.517 1.00 38.84 216 SER A C 1
ATOM 1716 O O . SER A 1 216 ? 3.093 -21.637 23.373 1.00 38.84 216 SER A O 1
ATOM 1718 N N . PHE A 1 217 ? 4.331 -20.804 25.074 1.00 44.00 217 PHE A N 1
ATOM 1719 C CA . PHE A 1 217 ? 4.882 -19.574 24.472 1.00 44.00 217 PHE A CA 1
ATOM 1720 C C . PHE A 1 217 ? 5.742 -19.822 23.204 1.00 44.00 217 PHE A C 1
ATOM 1722 O O . PHE A 1 217 ? 6.571 -19.007 22.808 1.00 44.00 217 PHE A O 1
ATOM 1729 N N . SER A 1 218 ? 5.569 -20.963 22.539 1.00 43.16 218 SER A N 1
ATOM 1730 C CA . SER A 1 218 ? 6.121 -21.265 21.230 1.00 43.16 218 SER A CA 1
ATOM 1731 C C . SER A 1 218 ? 5.320 -20.507 20.172 1.00 43.16 218 SER A C 1
ATOM 1733 O O . SER A 1 218 ? 4.265 -20.963 19.737 1.00 43.16 218 SER A O 1
ATOM 1735 N N . ALA A 1 219 ? 5.814 -19.315 19.821 1.00 51.25 219 ALA A N 1
ATOM 1736 C CA . ALA A 1 219 ? 5.534 -18.556 18.599 1.00 51.25 219 ALA A CA 1
ATOM 1737 C C . ALA A 1 219 ? 4.195 -18.908 17.927 1.00 51.25 219 ALA A C 1
ATOM 1739 O O . ALA A 1 219 ? 4.154 -19.622 16.918 1.00 51.25 219 ALA A O 1
ATOM 1740 N N . LYS A 1 220 ? 3.084 -18.427 18.497 1.00 59.84 220 LYS A N 1
ATOM 1741 C CA . LYS A 1 220 ? 1.750 -18.652 17.939 1.00 59.84 220 LYS A CA 1
ATOM 1742 C C . LYS A 1 220 ? 1.702 -18.014 16.549 1.00 59.84 220 LYS A C 1
ATOM 1744 O O . LYS A 1 220 ? 1.600 -16.798 16.407 1.00 59.84 220 LYS A O 1
ATOM 1749 N N . ARG A 1 221 ? 1.845 -18.837 15.508 1.00 69.00 221 ARG A N 1
ATOM 1750 C CA . ARG A 1 221 ? 1.704 -18.394 14.118 1.00 69.00 221 ARG A CA 1
ATOM 1751 C C . ARG A 1 221 ? 0.268 -17.910 13.931 1.00 69.00 221 ARG A C 1
ATOM 1753 O O . ARG A 1 221 ? -0.670 -18.670 14.169 1.00 69.00 221 ARG A O 1
ATOM 1760 N N . TYR A 1 222 ? 0.103 -16.653 13.537 1.00 74.94 222 TYR A N 1
ATOM 1761 C CA . TYR A 1 222 ? -1.209 -16.101 13.221 1.00 74.94 222 TYR A CA 1
ATOM 1762 C C . TYR A 1 222 ? -1.703 -16.651 11.878 1.00 74.94 222 TYR A C 1
ATOM 1764 O O . TYR A 1 222 ? -0.921 -16.947 10.974 1.00 74.94 222 TYR A O 1
ATOM 1772 N N . CYS A 1 223 ? -3.013 -16.843 11.771 1.00 85.81 223 CYS A N 1
ATOM 1773 C CA . CYS A 1 223 ? -3.683 -17.342 10.576 1.00 85.81 223 CYS A CA 1
ATOM 1774 C C . CYS A 1 223 ? -4.318 -16.181 9.799 1.00 85.81 223 CYS A C 1
ATOM 1776 O O . CYS A 1 223 ? -4.461 -15.076 10.311 1.00 85.81 223 CYS A O 1
ATOM 1778 N N . LEU A 1 224 ? -4.805 -16.442 8.582 1.00 89.50 224 LEU A N 1
ATOM 1779 C CA . LEU A 1 224 ? -5.493 -15.428 7.764 1.00 89.50 224 LEU A CA 1
ATOM 1780 C C . LEU A 1 224 ? -6.684 -14.759 8.472 1.00 89.50 224 LEU A C 1
ATOM 1782 O O . LEU A 1 224 ? -6.991 -13.604 8.201 1.00 89.50 224 LEU A O 1
ATOM 1786 N N . LYS A 1 225 ? -7.353 -15.474 9.384 1.00 88.50 225 LYS A N 1
ATOM 1787 C CA . LYS A 1 225 ? -8.466 -14.943 10.190 1.00 88.50 225 LYS A CA 1
ATOM 1788 C C . LYS A 1 225 ? -8.036 -13.892 11.220 1.00 88.50 225 LYS A C 1
ATOM 1790 O O . LYS A 1 225 ? -8.878 -13.132 11.680 1.00 88.50 225 LYS A O 1
ATOM 1795 N N . ASP A 1 226 ? -6.758 -13.892 11.592 1.00 90.00 226 ASP A N 1
ATOM 1796 C CA . ASP A 1 226 ? -6.177 -12.971 12.568 1.00 90.00 226 ASP A CA 1
ATOM 1797 C C . ASP A 1 226 ? -5.650 -11.689 11.893 1.00 90.00 226 ASP A C 1
ATOM 1799 O O . ASP A 1 226 ? -5.237 -10.762 12.582 1.00 90.00 226 ASP A O 1
ATOM 1803 N N . LEU A 1 227 ? -5.656 -11.635 10.554 1.00 94.88 227 LEU A N 1
ATOM 1804 C CA . LEU A 1 227 ? -5.199 -10.495 9.761 1.00 94.88 227 LEU A CA 1
ATOM 1805 C C . LEU A 1 227 ? -6.321 -9.496 9.464 1.00 94.88 227 LEU A C 1
ATOM 1807 O O . LEU A 1 227 ? -7.507 -9.833 9.458 1.00 94.88 227 LEU A O 1
ATOM 1811 N N . ILE A 1 228 ? -5.928 -8.261 9.163 1.00 97.25 228 ILE A N 1
ATOM 1812 C CA . ILE A 1 228 ? -6.840 -7.146 8.913 1.00 97.25 228 ILE A CA 1
ATOM 1813 C C . ILE A 1 228 ? -7.452 -7.293 7.510 1.00 97.25 228 ILE A C 1
ATOM 1815 O O . ILE A 1 228 ? -6.705 -7.346 6.530 1.00 97.25 228 ILE A O 1
ATOM 1819 N N . PRO A 1 229 ? -8.789 -7.352 7.376 1.00 96.31 229 PRO A N 1
ATOM 1820 C CA . PRO A 1 229 ? -9.442 -7.507 6.082 1.00 96.31 229 PRO A CA 1
ATOM 1821 C C . PRO A 1 229 ? -9.676 -6.154 5.395 1.00 96.31 229 PRO A C 1
ATOM 1823 O O . PRO A 1 229 ? -10.283 -5.263 5.978 1.00 96.31 229 PRO A O 1
ATOM 1826 N N . LEU A 1 230 ? -9.270 -6.001 4.138 1.00 94.69 230 LEU A N 1
ATOM 1827 C CA . LEU A 1 230 ? -9.560 -4.822 3.305 1.00 94.69 230 LEU A CA 1
ATOM 1828 C C . LEU A 1 230 ? -10.602 -5.080 2.213 1.00 94.69 230 LEU A C 1
ATOM 1830 O O . LEU A 1 230 ? -11.132 -4.131 1.637 1.00 94.69 230 LEU A O 1
ATOM 1834 N N . GLY A 1 231 ? -10.923 -6.347 1.946 1.00 91.56 231 GLY A N 1
ATOM 1835 C CA . GLY A 1 231 ? -11.827 -6.732 0.866 1.00 91.56 231 GLY A CA 1
ATOM 1836 C C . GLY A 1 231 ? -11.164 -6.707 -0.513 1.00 91.56 231 GLY A C 1
ATOM 1837 O O . GLY A 1 231 ? -10.049 -6.227 -0.691 1.00 91.56 231 GLY A O 1
ATOM 1838 N N . THR A 1 232 ? -11.871 -7.263 -1.495 1.00 90.25 232 THR A N 1
ATOM 1839 C CA . THR A 1 232 ? -11.364 -7.534 -2.855 1.00 90.25 232 THR A CA 1
ATOM 1840 C C . THR A 1 232 ? -12.226 -6.873 -3.934 1.00 90.25 232 THR A C 1
ATOM 1842 O O . THR A 1 232 ? -12.311 -7.355 -5.063 1.00 90.25 232 THR A O 1
ATOM 1845 N N . ASN A 1 233 ? -12.937 -5.801 -3.579 1.00 85.75 233 ASN A N 1
ATOM 1846 C CA . ASN A 1 233 ? -13.903 -5.146 -4.459 1.00 85.75 233 ASN A CA 1
ATOM 1847 C C . ASN A 1 233 ? -13.204 -4.160 -5.404 1.00 85.75 233 ASN A C 1
ATOM 1849 O O . ASN A 1 233 ? -13.370 -2.953 -5.285 1.00 85.75 233 ASN A O 1
ATOM 1853 N N . GLY A 1 234 ? -12.432 -4.683 -6.356 1.00 89.75 234 GLY A N 1
ATOM 1854 C CA . GLY A 1 234 ? -11.805 -3.877 -7.402 1.00 89.75 234 GLY A CA 1
ATOM 1855 C C . GLY A 1 234 ? -10.561 -3.094 -6.952 1.00 89.75 234 GLY A C 1
ATOM 1856 O O . GLY A 1 234 ? -9.940 -3.435 -5.944 1.00 89.75 234 GLY A O 1
ATOM 1857 N N . PRO A 1 235 ? -10.144 -2.083 -7.741 1.00 95.81 235 PRO A N 1
ATOM 1858 C CA . PRO A 1 235 ? -8.929 -1.318 -7.480 1.00 95.81 235 PRO A CA 1
ATOM 1859 C C . PRO A 1 235 ? -8.986 -0.592 -6.135 1.00 95.81 235 PRO A C 1
ATOM 1861 O O . PRO A 1 235 ? -9.913 0.172 -5.886 1.00 95.81 235 PRO A O 1
ATOM 1864 N N . LYS A 1 236 ? -7.961 -0.779 -5.302 1.00 96.38 236 LYS A N 1
ATOM 1865 C CA . LYS A 1 236 ? -7.820 -0.113 -4.003 1.00 96.38 236 LYS A CA 1
ATOM 1866 C C . LYS A 1 236 ? -6.387 0.371 -3.811 1.00 96.38 236 LYS A C 1
ATOM 1868 O O . LYS A 1 236 ? -5.446 -0.344 -4.153 1.00 96.38 236 LYS A O 1
ATOM 1873 N N . VAL A 1 237 ? -6.207 1.568 -3.259 1.00 97.25 237 VAL A N 1
ATOM 1874 C CA . VAL A 1 237 ? -4.894 2.135 -2.935 1.00 97.25 237 VAL A CA 1
ATOM 1875 C C . VAL A 1 237 ? -4.761 2.356 -1.441 1.00 97.25 237 VAL A C 1
ATOM 1877 O O . VAL A 1 237 ? -5.576 3.041 -0.826 1.00 97.25 237 VAL A O 1
ATOM 1880 N N . ILE A 1 238 ? -3.683 1.814 -0.884 1.00 97.69 238 ILE A N 1
ATOM 1881 C CA . ILE A 1 238 ? -3.281 2.027 0.501 1.00 97.69 238 ILE A CA 1
ATOM 1882 C C . ILE A 1 238 ? -1.995 2.849 0.525 1.00 97.69 238 ILE A C 1
ATOM 1884 O O . ILE A 1 238 ? -0.987 2.465 -0.069 1.00 97.69 238 ILE A O 1
ATOM 1888 N N . VAL A 1 239 ? -2.032 3.980 1.215 1.00 98.25 239 VAL A N 1
ATOM 1889 C CA . VAL A 1 239 ? -0.894 4.867 1.446 1.00 98.25 239 VAL A CA 1
ATOM 1890 C C . VAL A 1 239 ? -0.445 4.706 2.893 1.00 98.25 239 VAL A C 1
ATOM 1892 O O . VAL A 1 239 ? -1.273 4.684 3.797 1.00 98.25 239 VAL A O 1
ATOM 1895 N N . GLY A 1 240 ? 0.856 4.624 3.134 1.00 97.56 240 GLY A N 1
ATOM 1896 C CA . GLY A 1 240 ? 1.394 4.575 4.494 1.00 97.56 240 GLY A CA 1
ATOM 1897 C C . GLY A 1 240 ? 2.865 4.960 4.536 1.00 97.56 240 GLY A C 1
ATOM 1898 O O . GLY A 1 240 ? 3.428 5.430 3.539 1.00 97.56 240 GLY A O 1
ATOM 1899 N N . HIS A 1 241 ? 3.496 4.780 5.690 1.00 96.94 241 HIS A N 1
ATOM 1900 C CA . HIS A 1 241 ? 4.913 5.064 5.895 1.00 96.94 241 HIS A CA 1
ATOM 1901 C C . HIS A 1 241 ? 5.627 3.781 6.299 1.00 96.94 241 HIS A C 1
ATOM 1903 O O . HIS A 1 241 ? 5.286 3.194 7.313 1.00 96.94 241 HIS A O 1
ATOM 1909 N N . ASN A 1 242 ? 6.596 3.333 5.498 1.00 95.44 242 ASN A N 1
ATOM 1910 C CA . ASN A 1 242 ? 7.176 1.995 5.620 1.00 95.44 242 ASN A CA 1
ATOM 1911 C C . ASN A 1 242 ? 6.118 0.881 5.468 1.00 95.44 242 ASN A C 1
ATOM 1913 O O . ASN A 1 242 ? 6.077 -0.099 6.211 1.00 95.44 242 ASN A O 1
ATOM 1917 N N . VAL A 1 243 ? 5.293 1.009 4.425 1.00 95.50 243 VAL A N 1
ATOM 1918 C CA . VAL A 1 243 ? 4.098 0.179 4.177 1.00 95.50 243 VAL A CA 1
ATOM 1919 C C . VAL A 1 243 ? 4.360 -1.327 4.194 1.00 95.50 243 VAL A C 1
ATOM 1921 O O . VAL A 1 243 ? 3.442 -2.106 4.422 1.00 95.50 243 VAL A O 1
ATOM 1924 N N . SER A 1 244 ? 5.592 -1.780 3.947 1.00 94.75 244 SER A N 1
ATOM 1925 C CA . SER A 1 244 ? 5.941 -3.204 4.043 1.00 94.75 244 SER A CA 1
ATOM 1926 C C . SER A 1 244 ? 5.585 -3.812 5.407 1.00 94.75 244 SER A C 1
ATOM 1928 O O . SER A 1 244 ? 5.154 -4.968 5.466 1.00 94.75 244 SER A O 1
ATOM 1930 N N . TYR A 1 245 ? 5.698 -3.020 6.478 1.00 94.81 245 TYR A N 1
ATOM 1931 C CA . TYR A 1 245 ? 5.356 -3.428 7.831 1.00 94.81 245 TYR A CA 1
ATOM 1932 C C . TYR A 1 245 ? 3.847 -3.659 7.972 1.00 94.81 245 TYR A C 1
ATOM 1934 O O . TYR A 1 245 ? 3.425 -4.760 8.335 1.00 94.81 245 TYR A O 1
ATOM 1942 N N . ASP A 1 246 ? 3.035 -2.679 7.588 1.00 96.56 246 ASP A N 1
ATOM 1943 C CA . ASP A 1 246 ? 1.572 -2.753 7.660 1.00 96.56 246 ASP A CA 1
ATOM 1944 C C . ASP A 1 246 ? 1.008 -3.797 6.699 1.00 96.56 246 ASP A C 1
ATOM 1946 O O . ASP A 1 246 ? 0.116 -4.575 7.039 1.00 96.56 246 ASP A O 1
ATOM 1950 N N . ARG A 1 247 ? 1.577 -3.869 5.491 1.00 95.94 247 ARG A N 1
ATOM 1951 C CA . ARG A 1 247 ? 1.154 -4.762 4.410 1.00 95.94 247 ARG A CA 1
ATOM 1952 C C . ARG A 1 247 ? 1.189 -6.227 4.824 1.00 95.94 247 ARG A C 1
ATOM 1954 O O . ARG A 1 247 ? 0.292 -6.978 4.449 1.00 95.94 247 ARG A O 1
ATOM 1961 N N . ALA A 1 248 ? 2.181 -6.629 5.617 1.00 95.00 248 ALA A N 1
ATOM 1962 C CA . ALA A 1 248 ? 2.277 -7.990 6.142 1.00 95.00 248 ALA A CA 1
ATOM 1963 C C . ALA A 1 248 ? 1.127 -8.356 7.104 1.00 95.00 248 ALA A C 1
ATOM 1965 O O . ALA A 1 248 ? 0.938 -9.524 7.427 1.00 95.00 248 ALA A O 1
ATOM 1966 N N . ARG A 1 249 ? 0.342 -7.379 7.575 1.00 95.69 249 ARG A N 1
ATOM 1967 C CA . ARG A 1 249 ? -0.788 -7.592 8.492 1.00 95.69 249 ARG A CA 1
ATOM 1968 C C . ARG A 1 249 ? -2.145 -7.545 7.788 1.00 95.69 249 ARG A C 1
ATOM 1970 O O . ARG A 1 249 ? -3.182 -7.687 8.437 1.00 95.69 249 ARG A O 1
ATOM 1977 N N . LEU A 1 250 ? -2.148 -7.396 6.466 1.00 96.00 250 LEU A N 1
ATOM 1978 C CA . LEU A 1 250 ? -3.350 -7.359 5.645 1.00 96.00 250 LEU A CA 1
ATOM 1979 C C . LEU A 1 250 ? -3.668 -8.742 5.080 1.00 96.00 250 LEU A C 1
ATOM 1981 O O . LEU A 1 250 ? -2.833 -9.378 4.436 1.00 96.00 250 LEU A O 1
ATOM 1985 N N . ARG A 1 251 ? -4.905 -9.196 5.276 1.00 94.88 251 ARG A N 1
ATOM 1986 C CA . ARG A 1 251 ? -5.351 -10.546 4.908 1.00 94.88 251 ARG A CA 1
ATOM 1987 C C . ARG A 1 251 ? -5.234 -10.812 3.409 1.00 94.88 251 ARG A C 1
ATOM 1989 O O . ARG A 1 251 ? -4.756 -11.864 2.995 1.00 94.88 251 ARG A O 1
ATOM 1996 N N . GLU A 1 252 ? -5.655 -9.850 2.597 1.00 93.69 252 GLU A N 1
ATOM 1997 C CA . GLU A 1 252 ? -5.738 -9.954 1.139 1.00 93.69 252 GLU A CA 1
ATOM 1998 C C . GLU A 1 252 ? -4.366 -10.079 0.456 1.00 93.69 252 GLU A C 1
ATOM 2000 O O . GLU A 1 252 ? -4.295 -10.498 -0.693 1.00 93.69 252 GLU A O 1
ATOM 2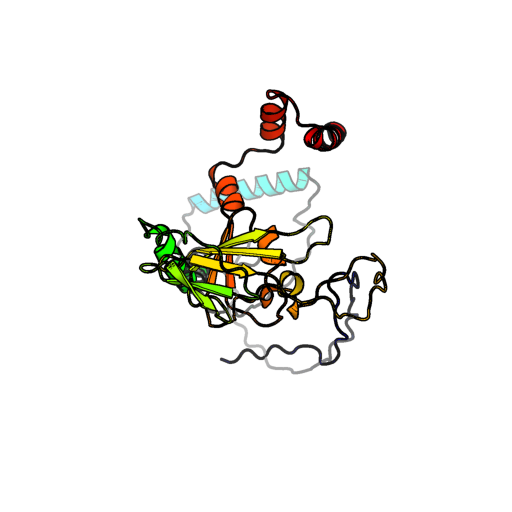005 N N . GLN A 1 253 ? -3.269 -9.769 1.153 1.00 93.75 253 GLN A N 1
ATOM 2006 C CA . GLN A 1 253 ? -1.907 -9.880 0.610 1.00 93.75 253 GLN A CA 1
ATOM 2007 C C . GLN A 1 253 ? -1.377 -11.311 0.555 1.00 93.75 253 GLN A C 1
ATOM 2009 O O . GLN A 1 253 ? -0.350 -11.565 -0.070 1.00 93.75 253 GLN A O 1
ATOM 2014 N N . TYR A 1 254 ? -2.090 -12.236 1.189 1.00 93.88 254 TYR A N 1
ATOM 2015 C CA . TYR A 1 254 ? -1.769 -13.657 1.203 1.00 93.88 254 TYR A CA 1
ATOM 2016 C C . TYR A 1 254 ? -2.710 -14.479 0.311 1.00 93.88 254 TYR A C 1
ATOM 2018 O O . TYR A 1 254 ? -2.618 -15.706 0.293 1.00 93.88 254 TYR A O 1
ATOM 2026 N N . LEU A 1 255 ? -3.624 -13.825 -0.415 1.00 92.50 255 LEU A N 1
ATOM 2027 C CA . LEU A 1 255 ? -4.469 -14.478 -1.413 1.00 92.50 255 LEU A CA 1
ATOM 2028 C C . LEU A 1 255 ? -3.693 -14.658 -2.725 1.00 92.50 255 LEU A C 1
ATOM 2030 O O . LEU A 1 255 ? -2.842 -13.843 -3.073 1.00 92.50 255 LEU A O 1
ATOM 2034 N N . ILE A 1 256 ? -3.983 -15.746 -3.441 1.00 92.69 256 ILE A N 1
ATOM 2035 C CA . ILE A 1 256 ? -3.342 -16.064 -4.729 1.00 92.69 256 ILE A CA 1
ATOM 2036 C C . ILE A 1 256 ? -3.927 -15.203 -5.856 1.00 92.69 256 ILE A C 1
ATOM 2038 O O . ILE A 1 256 ? -3.208 -14.808 -6.775 1.00 92.69 256 ILE A O 1
ATOM 2042 N N . ASP A 1 257 ? -5.227 -14.925 -5.782 1.00 92.31 257 ASP A N 1
ATOM 2043 C CA . ASP A 1 257 ? -5.940 -14.126 -6.772 1.00 92.31 257 ASP A CA 1
ATOM 2044 C C . ASP A 1 257 ? -5.547 -12.644 -6.675 1.00 92.31 257 ASP A C 1
ATOM 2046 O O . ASP A 1 257 ? -5.277 -12.134 -5.585 1.00 92.31 257 ASP A O 1
ATOM 2050 N N . ASP A 1 258 ? -5.531 -11.929 -7.809 1.00 89.56 258 ASP A N 1
ATOM 2051 C CA . ASP A 1 258 ? -5.283 -10.482 -7.789 1.00 89.56 258 ASP A CA 1
ATOM 2052 C C . ASP A 1 258 ? -6.455 -9.779 -7.107 1.00 89.56 258 ASP A C 1
ATOM 2054 O O . ASP A 1 258 ? -7.579 -9.746 -7.608 1.00 89.56 258 ASP A O 1
ATOM 2058 N N . THR A 1 259 ? -6.168 -9.205 -5.947 1.00 91.94 259 THR A N 1
ATOM 2059 C CA . THR A 1 259 ? -7.146 -8.491 -5.127 1.00 91.94 259 THR A CA 1
ATOM 2060 C C . THR A 1 259 ? -7.367 -7.058 -5.593 1.00 91.94 259 THR A C 1
ATOM 2062 O O . THR A 1 259 ? -8.257 -6.390 -5.076 1.00 91.94 259 THR A O 1
ATOM 2065 N N . GLY A 1 260 ? -6.557 -6.565 -6.540 1.00 93.25 260 GLY A N 1
ATOM 2066 C CA . GLY A 1 260 ? -6.612 -5.182 -7.004 1.00 93.25 260 GLY A CA 1
ATOM 2067 C C . GLY A 1 260 ? -6.095 -4.170 -5.981 1.00 93.25 260 GLY A C 1
ATOM 2068 O O . GLY A 1 260 ? -6.202 -2.973 -6.212 1.00 93.25 260 GLY A O 1
ATOM 2069 N N . VAL A 1 261 ? -5.515 -4.601 -4.856 1.00 95.12 261 VAL A N 1
ATOM 2070 C CA . VAL A 1 261 ? -4.917 -3.686 -3.874 1.00 95.12 261 VAL A CA 1
ATOM 2071 C C . VAL A 1 261 ? -3.506 -3.306 -4.325 1.00 95.12 261 VAL A C 1
ATOM 2073 O O . VAL A 1 261 ? -2.699 -4.172 -4.682 1.00 95.12 261 VAL A O 1
ATOM 2076 N N . ARG A 1 262 ? -3.189 -2.012 -4.307 1.00 95.69 262 ARG A N 1
ATOM 2077 C CA . ARG A 1 262 ? -1.855 -1.456 -4.564 1.00 95.69 262 ARG A CA 1
ATOM 2078 C C . ARG A 1 262 ? -1.448 -0.527 -3.424 1.00 95.69 262 ARG A C 1
ATOM 2080 O O . ARG A 1 262 ? -2.289 -0.001 -2.701 1.00 95.69 262 ARG A O 1
ATOM 2087 N N . PHE A 1 263 ? -0.143 -0.352 -3.259 1.00 97.25 263 PHE A N 1
ATOM 2088 C CA . PHE A 1 263 ? 0.441 0.342 -2.117 1.00 97.25 263 PHE A CA 1
ATOM 2089 C C . PHE A 1 263 ? 1.310 1.505 -2.571 1.00 97.25 263 PHE A C 1
ATOM 2091 O O . PHE A 1 263 ? 2.048 1.377 -3.548 1.00 97.25 263 PHE A O 1
ATOM 2098 N N . VAL A 1 264 ? 1.255 2.606 -1.829 1.00 97.62 264 VAL A N 1
ATOM 2099 C CA . VAL A 1 264 ? 2.151 3.749 -1.985 1.00 97.62 264 VAL A CA 1
ATOM 2100 C C . VAL A 1 264 ? 2.859 3.989 -0.663 1.00 97.62 264 VAL A C 1
ATOM 2102 O O . VAL A 1 264 ? 2.235 4.332 0.339 1.00 97.62 264 VAL A O 1
ATOM 2105 N N . ASP A 1 265 ? 4.173 3.798 -0.667 1.00 97.81 265 ASP A N 1
ATOM 2106 C CA . ASP A 1 265 ? 5.007 3.996 0.510 1.00 97.81 265 ASP A CA 1
ATOM 2107 C C . ASP A 1 265 ? 5.656 5.379 0.498 1.00 97.81 265 ASP A C 1
ATOM 2109 O O . ASP A 1 265 ? 6.514 5.683 -0.333 1.00 97.81 265 ASP A O 1
ATOM 2113 N N . THR A 1 266 ? 5.262 6.212 1.456 1.00 96.75 266 THR A N 1
ATOM 2114 C CA . THR A 1 266 ? 5.798 7.566 1.622 1.00 96.75 266 THR A CA 1
ATOM 2115 C C . THR A 1 266 ? 7.275 7.568 2.020 1.00 96.75 266 THR A C 1
ATOM 2117 O O . THR A 1 266 ? 7.988 8.503 1.657 1.00 96.75 266 THR A O 1
ATOM 2120 N N . MET A 1 267 ? 7.773 6.518 2.687 1.00 94.94 267 MET A N 1
ATOM 2121 C CA . MET A 1 267 ? 9.203 6.372 2.975 1.00 94.94 267 MET A CA 1
ATOM 2122 C C . MET A 1 267 ? 9.986 6.123 1.682 1.00 94.94 267 MET A C 1
ATOM 2124 O O . MET A 1 267 ? 10.968 6.816 1.412 1.00 94.94 267 MET A O 1
ATOM 2128 N N . SER A 1 268 ? 9.527 5.188 0.847 1.00 95.38 268 SER A N 1
ATOM 2129 C CA . SER A 1 268 ? 10.121 4.929 -0.468 1.00 95.38 268 SER A CA 1
ATOM 2130 C C . SER A 1 268 ? 10.067 6.158 -1.379 1.00 95.38 268 SER A C 1
ATOM 2132 O O . SER A 1 268 ? 11.079 6.492 -1.987 1.00 95.38 268 SER A O 1
ATOM 2134 N N . LEU A 1 269 ? 8.945 6.890 -1.420 1.00 95.00 269 LEU A N 1
ATOM 2135 C CA . LEU A 1 269 ? 8.839 8.139 -2.188 1.00 95.00 269 LEU A CA 1
ATOM 2136 C C . LEU A 1 269 ? 9.847 9.194 -1.717 1.00 95.00 269 LEU A C 1
ATOM 2138 O O . LEU A 1 269 ? 10.505 9.830 -2.541 1.00 95.00 269 LEU A O 1
ATOM 2142 N N . HIS A 1 270 ? 10.007 9.358 -0.401 1.00 93.38 270 HIS A N 1
ATOM 2143 C CA . HIS A 1 270 ? 11.023 10.250 0.151 1.00 93.38 270 HIS A CA 1
ATOM 2144 C C . HIS A 1 270 ? 12.433 9.828 -0.281 1.00 93.38 270 HIS A C 1
ATOM 2146 O O . HIS A 1 270 ? 13.216 10.673 -0.705 1.00 93.38 270 HIS A O 1
ATOM 2152 N N . ILE A 1 271 ? 12.751 8.532 -0.233 1.00 93.31 271 ILE A N 1
ATOM 2153 C CA . ILE A 1 271 ? 14.048 8.012 -0.686 1.00 93.31 271 ILE A CA 1
ATOM 2154 C C . ILE A 1 271 ? 14.246 8.259 -2.190 1.00 93.31 271 ILE A C 1
ATOM 2156 O O . ILE A 1 271 ? 15.347 8.614 -2.601 1.00 93.31 271 ILE A O 1
ATOM 2160 N N . SER A 1 272 ? 13.203 8.131 -3.012 1.00 94.25 272 SER A N 1
ATOM 2161 C CA . SER A 1 272 ? 13.288 8.393 -4.453 1.00 94.25 272 SER A CA 1
ATOM 2162 C C . SER A 1 272 ? 13.586 9.858 -4.792 1.00 94.25 272 SER A C 1
ATOM 2164 O O . SER A 1 272 ? 14.244 10.114 -5.794 1.00 94.25 272 SER A O 1
ATOM 2166 N N . VAL A 1 273 ? 13.122 10.815 -3.980 1.00 94.00 273 VAL A N 1
ATOM 2167 C CA . VAL A 1 273 ? 13.273 12.260 -4.254 1.00 94.00 273 VAL A CA 1
ATOM 2168 C C . VAL A 1 273 ? 14.436 12.893 -3.486 1.00 94.00 273 VAL A C 1
ATOM 2170 O O . VAL A 1 273 ? 15.103 13.795 -3.983 1.00 94.00 273 VAL A O 1
ATOM 2173 N N . SER A 1 274 ? 14.672 12.461 -2.252 1.00 91.69 274 SER A N 1
ATOM 2174 C CA . SER A 1 274 ? 15.616 13.078 -1.308 1.00 91.69 274 SER A CA 1
ATOM 2175 C C . SER A 1 274 ? 16.472 12.045 -0.574 1.00 91.69 274 SER A C 1
ATOM 2177 O O . SER A 1 274 ? 17.034 12.332 0.484 1.00 91.69 274 SER A O 1
ATOM 2179 N N . GLY A 1 275 ? 16.572 10.832 -1.118 1.00 88.25 275 GLY A N 1
ATOM 2180 C CA . GLY A 1 275 ? 17.406 9.781 -0.562 1.00 88.25 275 GLY A CA 1
ATOM 2181 C C . GLY A 1 275 ? 18.877 10.178 -0.518 1.00 88.25 275 GLY A C 1
ATOM 2182 O O . GLY A 1 275 ? 19.413 10.818 -1.419 1.00 88.25 275 GLY A O 1
ATOM 2183 N N . ILE A 1 276 ? 19.540 9.749 0.549 1.00 90.19 276 ILE A N 1
ATOM 2184 C CA . ILE A 1 276 ? 20.983 9.888 0.728 1.00 90.19 276 ILE A CA 1
ATOM 2185 C C . ILE A 1 276 ? 21.652 8.525 0.592 1.00 90.19 276 ILE A C 1
ATOM 2187 O O . ILE A 1 276 ? 21.088 7.496 0.981 1.00 90.19 276 ILE A O 1
ATOM 2191 N N . THR A 1 277 ? 22.878 8.526 0.078 1.00 89.31 277 THR A N 1
ATOM 2192 C CA . THR A 1 277 ? 23.691 7.309 -0.019 1.00 89.31 277 THR A CA 1
ATOM 2193 C C . THR A 1 277 ? 24.043 6.762 1.366 1.00 89.31 277 THR A C 1
ATOM 2195 O O . THR A 1 277 ? 24.052 7.492 2.364 1.00 89.3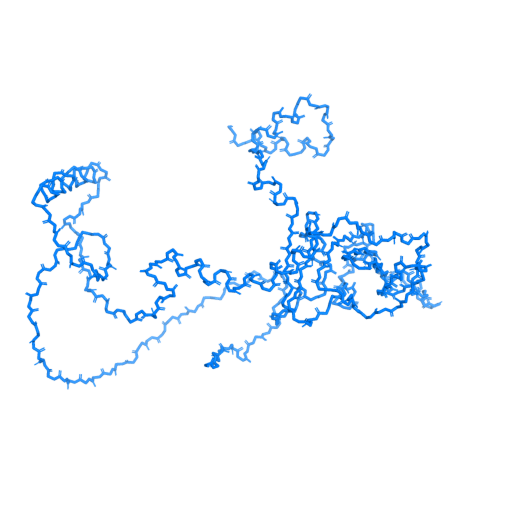1 277 THR A O 1
ATOM 2198 N N . SER A 1 278 ? 24.385 5.473 1.436 1.00 83.56 278 SER A N 1
ATOM 2199 C CA . SER A 1 278 ? 24.774 4.812 2.690 1.00 83.56 278 SER A CA 1
ATOM 2200 C C . SER A 1 278 ? 25.932 5.527 3.396 1.00 83.56 278 SER A C 1
ATOM 2202 O O . SER A 1 278 ? 25.893 5.699 4.612 1.00 83.56 278 SER A O 1
ATOM 2204 N N . TYR A 1 279 ? 26.922 6.006 2.634 1.00 84.75 279 TYR A N 1
ATOM 2205 C CA . TYR A 1 279 ? 28.067 6.741 3.172 1.00 84.75 279 TYR A CA 1
ATOM 2206 C C . TYR A 1 279 ? 27.668 8.110 3.742 1.00 84.75 279 TYR A C 1
ATOM 2208 O O . TYR A 1 279 ? 27.991 8.427 4.885 1.00 84.75 279 TYR A O 1
ATOM 2216 N N . GLN A 1 280 ? 26.892 8.898 2.989 1.00 86.00 280 GLN A N 1
ATOM 2217 C CA . GLN A 1 280 ? 26.388 10.193 3.462 1.00 86.00 280 GLN A CA 1
ATOM 2218 C C . GLN A 1 280 ? 25.530 10.042 4.724 1.00 86.00 280 GLN A C 1
ATOM 2220 O O . GLN A 1 280 ? 25.654 10.839 5.653 1.00 86.00 280 GLN A O 1
ATOM 2225 N N . ARG A 1 281 ? 24.698 8.995 4.793 1.00 83.88 281 ARG A N 1
ATOM 2226 C CA . ARG A 1 281 ? 23.911 8.668 5.989 1.00 83.88 281 ARG A CA 1
ATOM 2227 C C . ARG A 1 281 ? 24.802 8.396 7.195 1.00 83.88 281 ARG A C 1
ATOM 2229 O O . ARG A 1 281 ? 24.536 8.945 8.260 1.00 83.88 281 ARG A O 1
ATOM 2236 N N . ALA A 1 282 ? 25.846 7.583 7.030 1.00 82.25 282 ALA A N 1
ATOM 2237 C CA . ALA A 1 282 ? 26.777 7.255 8.106 1.00 82.25 282 ALA A CA 1
ATOM 2238 C C . ALA A 1 282 ? 27.481 8.507 8.655 1.00 82.25 282 ALA A C 1
ATOM 2240 O O . ALA A 1 282 ? 27.507 8.699 9.868 1.00 82.25 282 ALA A O 1
ATOM 2241 N N . LEU A 1 283 ? 27.961 9.392 7.772 1.00 85.44 283 LEU A N 1
ATOM 2242 C CA . LEU A 1 283 ? 28.605 10.654 8.158 1.00 85.44 283 LEU A CA 1
ATOM 2243 C C . LEU A 1 283 ? 27.658 11.626 8.878 1.00 85.44 283 LEU A C 1
ATOM 2245 O O . LEU A 1 283 ? 28.046 12.287 9.842 1.00 85.44 283 LEU A O 1
ATOM 2249 N N . LEU A 1 284 ? 26.411 11.742 8.412 1.00 85.00 284 LEU A N 1
ATOM 2250 C CA . LEU A 1 284 ? 25.410 12.600 9.050 1.00 85.00 284 LEU A CA 1
ATOM 2251 C C . LEU A 1 284 ? 25.017 12.072 10.432 1.00 85.00 284 LEU A C 1
ATOM 2253 O O . LEU A 1 284 ? 24.851 12.864 11.360 1.00 85.00 284 LEU A O 1
ATOM 2257 N N . LYS A 1 285 ? 24.896 10.745 10.570 1.00 77.38 285 LYS A N 1
ATOM 2258 C CA . LYS A 1 285 ? 24.608 10.085 11.846 1.00 77.38 285 LYS A CA 1
ATOM 2259 C C . LYS A 1 285 ? 25.770 10.196 12.827 1.00 77.38 285 LYS A C 1
ATOM 2261 O O . LYS A 1 285 ? 25.521 10.529 13.970 1.00 77.38 285 LYS A O 1
ATOM 2266 N N . SER A 1 286 ? 27.023 10.031 12.392 1.00 74.38 286 SER A N 1
ATOM 2267 C CA . SER A 1 286 ? 28.199 10.140 13.277 1.00 74.38 286 SER A CA 1
ATOM 2268 C C . SER A 1 286 ? 28.432 11.542 13.849 1.00 74.38 286 SER A C 1
ATOM 2270 O O . SER A 1 286 ? 29.256 11.714 14.739 1.00 74.38 286 SER A O 1
ATOM 2272 N N . ARG A 1 287 ? 27.755 12.562 13.308 1.00 65.69 287 ARG A N 1
ATOM 2273 C CA . ARG A 1 287 ? 27.819 13.947 13.790 1.00 65.69 287 ARG A CA 1
ATOM 2274 C C . ARG A 1 287 ? 26.743 14.266 14.844 1.00 65.69 287 ARG A C 1
ATOM 2276 O O . ARG A 1 287 ? 26.838 15.303 15.494 1.00 65.69 287 ARG A O 1
ATOM 2283 N N . LYS A 1 288 ? 25.727 13.412 15.005 1.00 60.94 288 LYS A N 1
ATOM 2284 C CA . LYS A 1 288 ? 24.759 13.454 16.114 1.00 60.94 288 LYS A CA 1
ATOM 2285 C C . LYS A 1 288 ? 25.133 12.366 17.129 1.00 60.94 288 LYS A C 1
ATOM 2287 O O . LYS A 1 288 ? 25.716 11.362 16.738 1.00 60.94 288 LYS A O 1
ATOM 2292 N N . GLU A 1 289 ? 24.849 12.581 18.415 1.00 57.44 289 GLU A N 1
ATOM 2293 C CA . GLU A 1 289 ? 25.084 11.564 19.453 1.00 57.44 289 GLU A CA 1
ATOM 2294 C C . GLU A 1 289 ? 24.412 10.241 19.055 1.00 57.44 289 GLU A C 1
ATOM 2296 O O . GLU A 1 289 ? 23.269 10.225 18.593 1.00 57.44 289 GLU A O 1
ATOM 2301 N N . THR A 1 290 ? 25.175 9.154 19.143 1.00 56.62 290 THR A N 1
ATOM 2302 C CA . THR A 1 290 ? 24.813 7.835 18.627 1.00 56.62 290 THR A CA 1
ATOM 2303 C C . THR A 1 290 ? 23.798 7.140 19.527 1.00 56.62 290 THR A C 1
ATOM 2305 O O . THR A 1 290 ? 24.036 6.963 20.718 1.00 56.62 290 THR A O 1
ATOM 2308 N N . ASP A 1 291 ? 22.685 6.713 18.932 1.00 58.41 291 ASP A N 1
ATOM 2309 C CA . ASP A 1 291 ? 21.747 5.763 19.529 1.00 58.41 291 ASP A CA 1
ATOM 2310 C C . ASP A 1 291 ? 22.428 4.375 19.607 1.00 58.41 291 ASP A C 1
ATOM 2312 O O . ASP A 1 291 ? 23.046 3.966 18.617 1.00 58.41 291 ASP A O 1
ATOM 2316 N N . PRO A 1 292 ? 22.379 3.646 20.738 1.00 57.50 292 PRO A N 1
ATOM 2317 C CA . PRO A 1 292 ? 23.018 2.333 20.882 1.00 57.50 292 PRO A CA 1
ATOM 2318 C C . PRO A 1 292 ? 22.609 1.298 19.816 1.00 57.50 292 PRO A C 1
ATOM 2320 O O . PRO A 1 292 ? 23.402 0.413 19.497 1.00 57.50 292 PRO A O 1
ATOM 2323 N N . GLU A 1 293 ? 21.427 1.419 19.202 1.00 56.19 293 GLU A N 1
ATOM 2324 C CA . GLU A 1 293 ? 20.988 0.529 18.110 1.00 56.19 293 GLU A CA 1
ATOM 2325 C C . GLU A 1 293 ? 21.761 0.768 16.786 1.00 56.19 293 GLU A C 1
ATOM 2327 O O . GLU A 1 293 ? 21.878 -0.120 15.937 1.00 56.19 293 GLU A O 1
ATOM 2332 N N . ASP A 1 294 ? 22.363 1.953 16.618 1.00 55.56 294 ASP A N 1
ATOM 2333 C CA . ASP A 1 294 ? 23.145 2.336 15.436 1.00 55.56 294 ASP A CA 1
ATOM 2334 C C . ASP A 1 294 ? 24.623 1.874 15.499 1.00 55.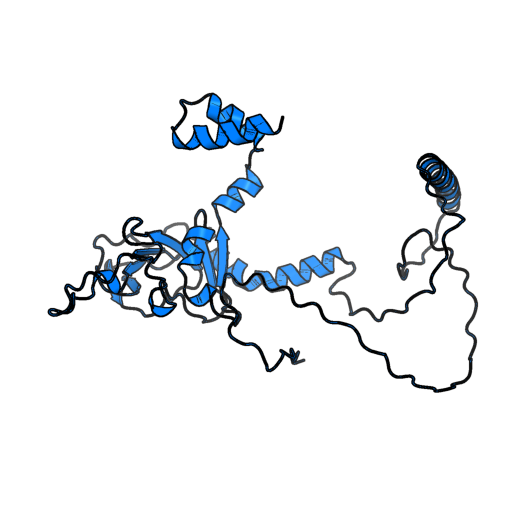56 294 ASP A C 1
ATOM 2336 O O . ASP A 1 294 ? 25.302 1.848 14.462 1.00 55.56 294 ASP A O 1
ATOM 2340 N N . GLU A 1 295 ? 25.135 1.466 16.669 1.00 58.81 295 GLU A N 1
ATOM 2341 C CA . GLU A 1 295 ? 26.524 0.995 16.833 1.00 58.81 295 GLU A CA 1
ATOM 2342 C C . GLU A 1 295 ? 26.778 -0.345 16.123 1.00 58.81 295 GLU A C 1
ATOM 2344 O O . GLU A 1 295 ? 27.802 -0.525 15.453 1.00 58.81 295 GLU A O 1
ATOM 2349 N N . GLU A 1 296 ? 25.815 -1.269 16.180 1.00 57.19 296 GLU A N 1
ATOM 2350 C CA . GLU A 1 296 ? 25.920 -2.580 15.529 1.00 57.19 296 GLU A CA 1
ATOM 2351 C C . GLU A 1 296 ? 25.937 -2.451 13.993 1.00 57.19 296 GLU A C 1
ATOM 2353 O O . GLU A 1 296 ? 26.641 -3.183 13.287 1.00 57.19 296 GLU A O 1
ATOM 2358 N N . TRP A 1 297 ? 25.209 -1.469 13.448 1.00 58.47 297 TRP A N 1
ATOM 2359 C CA . TRP A 1 297 ? 25.213 -1.179 12.014 1.00 58.47 297 TRP A CA 1
ATOM 2360 C C . TRP A 1 297 ? 26.532 -0.532 11.562 1.00 58.47 297 TRP A C 1
ATOM 2362 O O . TRP A 1 297 ? 27.085 -0.939 10.537 1.00 58.47 297 TRP A O 1
ATOM 2372 N N . GLN A 1 298 ? 27.078 0.414 12.337 1.00 56.56 298 GLN A N 1
ATOM 2373 C CA . GLN A 1 298 ? 28.379 1.049 12.067 1.00 56.56 298 GLN A CA 1
ATOM 2374 C C . GLN A 1 298 ? 29.526 0.028 12.004 1.00 56.56 298 GLN A C 1
ATOM 2376 O O . GLN A 1 298 ? 30.392 0.126 11.129 1.00 56.56 298 GLN A O 1
ATOM 2381 N N . HIS A 1 299 ? 29.519 -0.977 12.886 1.00 59.28 299 HIS A N 1
ATOM 2382 C CA . HIS A 1 299 ? 30.561 -2.005 12.926 1.00 59.28 299 HIS A CA 1
ATOM 2383 C C . HIS A 1 299 ? 30.601 -2.857 11.645 1.00 59.28 299 HIS A C 1
ATOM 2385 O O . HIS A 1 299 ? 31.677 -3.181 11.143 1.00 59.28 299 HIS A O 1
ATOM 2391 N N . ARG A 1 300 ? 29.439 -3.168 11.051 1.00 54.12 300 ARG A N 1
ATOM 2392 C CA . ARG A 1 300 ? 29.368 -3.950 9.802 1.00 54.12 300 ARG A CA 1
ATOM 2393 C C . ARG A 1 300 ? 29.867 -3.186 8.577 1.00 54.12 300 ARG A C 1
ATOM 2395 O O . ARG A 1 300 ? 30.441 -3.799 7.687 1.00 54.12 300 ARG A O 1
ATOM 2402 N N . VAL A 1 301 ? 29.667 -1.868 8.528 1.00 50.69 301 VAL A N 1
ATOM 2403 C CA . VAL A 1 301 ? 30.069 -1.038 7.375 1.00 50.69 301 VAL A CA 1
ATOM 2404 C C . VAL A 1 301 ? 31.583 -0.794 7.349 1.00 50.69 301 VAL A C 1
ATOM 2406 O O . VAL A 1 301 ? 32.163 -0.653 6.275 1.00 50.69 301 VAL A O 1
ATOM 2409 N N . ARG A 1 302 ? 32.248 -0.796 8.512 1.00 48.75 302 ARG A N 1
ATOM 2410 C CA . ARG A 1 302 ? 33.712 -0.639 8.606 1.00 48.75 302 ARG A CA 1
ATOM 2411 C C . ARG A 1 302 ? 34.504 -1.869 8.160 1.00 48.75 302 ARG A C 1
ATOM 2413 O O . ARG A 1 302 ? 35.666 -1.722 7.816 1.00 48.75 302 ARG A O 1
ATOM 2420 N N . LEU A 1 303 ? 33.898 -3.056 8.150 1.00 41.59 303 LEU A N 1
ATOM 2421 C CA . LEU A 1 303 ? 34.573 -4.308 7.775 1.00 41.59 303 LEU A CA 1
ATOM 2422 C C . LEU A 1 303 ? 34.641 -4.548 6.255 1.00 41.59 303 LEU A C 1
ATOM 2424 O O . LEU A 1 303 ? 35.229 -5.534 5.822 1.00 41.59 303 LEU A O 1
ATOM 2428 N N . THR A 1 304 ? 34.041 -3.670 5.448 1.00 39.00 304 THR A N 1
ATOM 2429 C CA . THR A 1 304 ? 34.006 -3.772 3.976 1.00 39.00 304 THR A CA 1
ATOM 2430 C C . THR A 1 304 ? 34.760 -2.646 3.260 1.00 39.00 304 THR A C 1
ATOM 2432 O O . THR A 1 304 ? 34.532 -2.438 2.069 1.00 39.00 304 THR A O 1
ATOM 2435 N N . ALA A 1 305 ? 35.621 -1.911 3.968 1.00 34.88 305 ALA A N 1
ATOM 2436 C CA . ALA A 1 305 ? 36.528 -0.914 3.397 1.00 34.88 305 ALA A CA 1
ATOM 2437 C C . ALA A 1 305 ? 37.980 -1.396 3.480 1.00 34.88 305 ALA A C 1
ATOM 2439 O O . ALA A 1 305 ? 38.337 -1.976 4.530 1.00 34.88 305 ALA A O 1
#

pLDDT: mean 75.33, std 24.5, range [24.94, 98.31]

Secondary structure (DSSP, 8-state):
--------S------TT-----PPPP--PPP--------PPP-------SS-----------HHHHHHHHHHHHHHHHHHHHTT--GGGPPPPPPP---PPPPSSSSHHHHHHHHHHHHHHHHHHHHHHHHH--SPPPPPSS----SEEEEE-TTT--EEEESS-S-SEEEEEEEE-TTT-SSEEEEEEE-SS-EEEEE-HHHHSPPPTT-------S--PPPGGGSBP---SS-EEEEESSHHHHHTTBGGGG-SS---EEEEEHHHHHHHHH---HHHHHHHHTTSPPPHHHHHHHHHHHTT-

Sequence (305 aa):
MHLIRYYSTKIKDLHPHSTIKIFRRDGSLPKTKNKTKLIQPAVTNNKIDVTNETTTAQSEINNDFAENVVKETENYIAALKKHGIDVTSTDRLEDVNMILPKLHGKNIEEHFYTIAKEQVAPYERLLNILVTCKKLPKRPEKWIFKSGWTIYDPVTGEGKSVNVPIDDALIFDVEVCVTEGAAPTLATAVSASHWYSWVSPQLTAKPPVESIEKSSFSAKRYCLKDLIPLGTNGPKVIVGHNVSYDRARLREQYLIDDTGVRFVDTMSLHISVSGITSYQRALLKSRKETDPEDEEWQHRVRLTA

InterPro domains:
  IPR002297 DNA-directed DNA-polymerase, family A, mitochondria [PR00867] (100-112)
  IPR002297 DNA-directed DNA-polymerase, family A, mitochondria [PR00867] (240-254)
  IPR002297 DNA-directed DNA-polymerase, family A, mitochondria [PTHR10267] (38-296)
  IPR041336 DNA mitochondrial polymerase, exonuclease domain [PF18136] (95-296)

Organism: Ceratitis capitata (NCBI:txid7213)

Radius of gyration: 30.35 Å; chains: 1; bounding box: 65×55×86 Å

Foldseek 3Di:
DDDDDDDDPDDDDDDPDDPDDDDDDDDDDDDDDDDDDDDDDDDDDDDDDDDDDPDPDDDDDDPVVVVVVVVVVVVVCVVCVVVVHHPPPDDDDDDDDDDDDDAPDDDPVNRVVVVVCVLCVVVVVLVCQVVVLPDFQDDQPDDDQDAAKWKAQSPPRDTDHDNADPRQEKAKDFDDDVVLALFTAKMWITGSGITMIHGFPVVVDDPDPPDPPPPPSPHPDDDLNSAHEHALPAAGEYEYAVCVSNLVRYSCSPDPDPSNYDYDHPNVVCCVPPNDDPVVVVVVQVVDPHDPVCVVVVVVVVVVD